Protein 7AVK (pdb70)

Secondary structure (DSSP, 8-state):
--EEEEEEEEESSTT-PPPHHHHTTPPPPEEEE-TT-EE-PPPPS-SEEE-SS-EEEEEEES-S-EE-SSS-EEEEEEEEEE-/-EEEEEEEEESSTT-PPPHHHHTTPPPPEEEEPTTPEE-PPPPS-SEEE-SSEEEEEEEES-S-EE--SS-EEEEEEEEEEE-

Nearest PDB structures (foldseek):
  7avk-assembly2_B  TM=1.005E+00  e=3.256E-14  Streptococcus gordonii str. Challis substr. CH1
  7avh-assembly1_A  TM=9.925E-01  e=3.644E-13  Streptococcus gordonii str. Challis substr. CH1
  7avj-assembly1_A  TM=9.708E-01  e=9.194E-08  Streptococcus gordonii str. Challis substr. CH1
  7avk-assembly2_B  TM=1.012E+00  e=2.449E-16  Streptococcus gordonii str. Challis substr. CH1
  7avh-assembly1_A  TM=9.954E-01  e=3.200E-14  Streptococcus gordonii str. Challis substr. CH1

Radius of gyration: 16.73 Å; Cα contacts (8 Å, |Δi|>4): 408; chains: 2; bounding box: 33×32×46 Å

Foldseek 3Di:
DKAKEAEAEAEPEPPDGDDPVVVVQGDDIGTRDDQFAKDADDDRPDQWDADPVFIKGWDDWPDRMDGDDPHYYYIYTYIYTDD/DAKEAEAEAEPEPPDGDDPVVVVQGDDMGDDDDQFDKDADDDRPDQWDQDPFFIKGKDDWPDGIDGRHPYYHYIYTYIYTDGD

InterPro domains:
  IPR019931 LPXTG cell wall anchor motif [PF00746] (1604-1640)
  IPR019931 LPXTG cell wall anchor motif [PS50847] (1611-1643)
  IPR026466 Fimbrial isopeptide formation D2 domain [TIGR04226] (328-441)
  IPR041030 SHIRT domain [PF18655] (456-535)
  IPR041030 SHIRT domain [PF18655] (539-619)
  IPR041030 SHIRT domain [PF18655] (623-703)
  IPR041030 SHIRT domain [PF18655] (707-787)
  IPR041030 SHIRT domain [PF18655] (791-871)
  IPR041030 SHIRT domain [PF18655] (875-955)
  IPR041030 SHIRT domain [PF18655] (959-1039)
  IPR041030 SHIRT domain [PF18655] (1043-1123)
  IPR041030 SHIRT domain [PF18655] (1127-1207)
  IPR041030 SHIRT domain [PF18655] (1216-1295)
  IPR041030 SHIRT domain [PF18655] (1304-1383)
  IPR041030 SHIRT domain [PF18655] (1392-1471)
  IPR041030 SHIRT domain [PF18655] (1477-1557)
  IPR043630 Sgo0707, N-terminal domain [PF18873] (36-310)
  IPR046473 Sgo0707-like, N2 domain [PF20623] (315-452)

Organism: Streptococcus gordonii (strain Challis / ATCC 35105 / BCRC 15272 / CH1 / DL1 / V288) (NCBI:txid467705)

Sequence (166 aa):
VTHKAVHEEFVSGTPGKEELPQEVKALLPVDQQTTDDLLKKDDGGIIQQVVTPTQPPSQTEVKTSEGTWSFKKSYDDKKTSEETVNGSDVVKFVGTWEFTATHKAVHEEFVSGTPGKELPQEVKKALLPVDQTDLKDGIQVTPTQPPSSQTEVVKTSEGTWSFKKSYDKTSSETVNGSDVKFVGTTWEFTAS

B-factor: mean 19.82, std 11.81, range [1.5, 73.86]

Structure (mmCIF, N/CA/C/O backbone):
data_7AVK
#
_entry.id   7AVK
#
_cell.length_a   65.380
_cell.length_b   47.990
_cell.length_c   48.380
_cell.angle_alpha   90.00
_cell.angle_beta   90.00
_cell.angle_gamma   90.00
#
_symmetry.space_group_name_H-M   'P 21 21 2'
#
loop_
_entity.id
_entity.type
_entity.pdbx_description
1 polymer 'LPXTG cell wall surface protein'
2 non-polymer isothiocyanate
3 water water
#
loop_
_atom_site.group_PDB
_atom_site.id
_atom_site.type_symbol
_atom_site.label_atom_id
_atom_site.label_alt_id
_atom_site.label_comp_id
_atom_site.label_asym_id
_atom_site.label_entity_id
_atom_site.label_seq_id
_atom_site.pdbx_PDB_ins_code
_atom_site.Cartn_x
_atom_site.Cartn_y
_atom_site.Cartn_z
_atom_site.occupancy
_atom_site.B_iso_or_equiv
_atom_site.auth_seq_id
_atom_site.auth_comp_id
_atom_site.auth_asym_id
_atom_site.auth_atom_id
_atom_site.pdbx_PDB_model_num
ATOM 1 N N . VAL A 1 1 ? 66.691 15.547 -20.574 1.00 42.91 1214 VAL A N 1
ATOM 2 C CA . VAL A 1 1 ? 66.215 14.535 -19.635 1.00 41.15 1214 VAL A CA 1
ATOM 3 C C . VAL A 1 1 ? 65.713 15.146 -18.323 1.00 40.57 1214 VAL A C 1
ATOM 4 O O . VAL A 1 1 ? 66.373 15.992 -17.715 1.00 39.76 1214 VAL A O 1
ATOM 9 N N . THR A 1 2 ? 64.438 14.829 -17.943 1.00 31.46 1215 THR A N 1
ATOM 10 C CA . THR A 1 2 ? 63.864 15.312 -16.695 1.00 27.78 1215 THR A CA 1
ATOM 11 C C . THR A 1 2 ? 64.380 14.467 -15.543 1.00 22.02 1215 THR A C 1
ATOM 12 O O . THR A 1 2 ? 64.572 13.256 -15.669 1.00 26.49 1215 THR A O 1
ATOM 23 N N . HIS A 1 3 ? 64.643 15.122 -14.416 1.00 19.94 1216 HIS A N 1
ATOM 24 C CA . HIS A 1 3 ? 65.079 14.432 -13.204 1.00 17.15 1216 HIS A CA 1
ATOM 25 C C . HIS A 1 3 ? 64.202 14.822 -12.024 1.00 15.44 1216 HIS A C 1
ATOM 26 O O . HIS A 1 3 ? 63.357 15.703 -12.112 1.00 18.07 1216 HIS A O 1
ATOM 40 N N . LYS A 1 4 ? 64.405 14.123 -10.908 1.00 13.56 1217 LYS A N 1
ATOM 41 C CA . LYS A 1 4 ? 63.682 14.370 -9.685 1.00 11.91 1217 LYS A CA 1
ATOM 42 C C . LYS A 1 4 ? 64.653 14.311 -8.514 1.00 10.52 1217 LYS A C 1
ATOM 43 O O . LYS A 1 4 ? 65.747 13.757 -8.624 1.00 11.27 1217 LYS A O 1
ATOM 62 N N . ALA A 1 5 ? 64.208 14.843 -7.388 1.00 10.12 1218 ALA A N 1
ATOM 63 C CA . ALA A 1 5 ? 64.913 14.710 -6.127 1.00 9.74 1218 ALA A CA 1
ATOM 64 C C . ALA A 1 5 ? 63.956 14.040 -5.148 1.00 9.32 1218 ALA A C 1
ATOM 65 O O . ALA A 1 5 ? 62.780 14.430 -5.018 1.00 11.37 1218 ALA A O 1
ATOM 72 N N . VAL A 1 6 ? 64.451 13.027 -4.478 1.00 9.12 1219 VAL A N 1
ATOM 73 C CA . VAL A 1 6 ? 63.705 12.277 -3.494 1.00 9.27 1219 VAL A CA 1
ATOM 74 C C . VAL A 1 6 ? 64.357 12.427 -2.129 1.00 8.75 1219 VAL A C 1
ATOM 75 O O . VAL A 1 6 ? 65.532 12.785 -2.012 1.00 9.66 1219 VAL A O 1
ATOM 88 N N . HIS A 1 7 ? 63.577 12.093 -1.093 1.00 8.90 1220 HIS A N 1
ATOM 89 C CA . HIS A 1 7 ? 63.991 12.176 0.287 1.00 8.95 1220 HIS A CA 1
ATOM 90 C C . HIS A 1 7 ? 63.933 10.796 0.911 1.00 8.90 1220 HIS A C 1
ATOM 91 O O . HIS A 1 7 ? 63.025 10.012 0.617 1.00 9.57 1220 HIS A O 1
ATOM 105 N N . GLU A 1 8 ? 64.852 10.517 1.831 1.00 8.69 1221 GLU A N 1
ATOM 106 C CA A GLU A 1 8 ? 64.844 9.322 2.647 0.73 8.95 1221 GLU A CA 1
ATOM 107 C CA B GLU A 1 8 ? 64.823 9.319 2.655 0.27 8.60 1221 GLU A CA 1
ATOM 108 C C . GLU A 1 8 ? 65.186 9.735 4.062 1.00 8.67 1221 GLU A C 1
ATOM 109 O O . GLU A 1 8 ? 66.059 10.585 4.253 1.00 10.10 1221 GLU A O 1
ATOM 132 N N . PHE A 1 9 ? 64.530 9.109 5.060 1.00 8.82 1222 PHE A N 1
ATOM 133 C CA . PHE A 1 9 ? 64.896 9.295 6.448 1.00 8.80 1222 PHE A CA 1
ATOM 134 C C . PHE A 1 9 ? 65.599 8.057 6.993 1.00 8.99 1222 PHE A C 1
ATOM 135 O O . PHE A 1 9 ? 65.227 6.942 6.654 1.00 10.24 1222 PHE A O 1
ATOM 152 N N . VAL A 1 10 ? 66.561 8.297 7.874 1.00 9.09 1223 VAL A N 1
ATOM 153 C CA . VAL A 1 10 ? 67.232 7.264 8.655 1.00 9.65 1223 VAL A CA 1
ATOM 154 C C . VAL A 1 10 ? 67.232 7.674 10.115 1.00 9.27 1223 VAL A C 1
ATOM 155 O O . VAL A 1 10 ? 67.151 8.856 10.465 1.00 9.83 1223 VAL A O 1
ATOM 168 N N . SER A 1 11 ? 67.342 6.663 10.970 1.00 9.99 1224 SER A N 1
ATOM 169 C CA . SER A 1 11 ? 67.616 6.882 12.381 1.00 10.11 1224 SER A CA 1
ATOM 170 C C . SER A 1 11 ? 69.123 7.056 12.604 1.00 10.35 1224 SER A C 1
ATOM 171 O O . SER A 1 11 ? 69.931 6.225 12.174 1.00 11.10 1224 SER A O 1
ATOM 179 N N . GLY A 1 12 ? 69.489 8.122 13.294 1.00 10.59 1225 GLY A N 1
ATOM 180 C CA . GLY A 1 12 ? 70.852 8.335 13.736 1.00 11.05 1225 GLY A CA 1
ATOM 181 C C . GLY A 1 12 ? 71.184 7.668 15.045 1.00 11.56 1225 GLY A C 1
ATOM 182 O O . GLY A 1 12 ? 72.306 7.833 15.532 1.00 13.71 1225 GLY A O 1
ATOM 186 N N . THR A 1 13 ? 70.241 6.934 15.630 1.00 11.69 1226 THR A N 1
ATOM 187 C CA . THR A 1 13 ? 70.391 6.332 16.951 1.00 11.50 1226 THR A CA 1
ATOM 188 C C . THR A 1 13 ? 70.515 4.832 16.747 1.00 11.48 1226 THR A C 1
ATOM 189 O O . THR A 1 13 ? 69.514 4.158 16.423 1.00 12.25 1226 THR A O 1
ATOM 200 N N . PRO A 1 14 ? 71.733 4.285 16.903 1.00 11.13 1227 PRO A N 1
ATOM 201 C CA . PRO A 1 14 ? 71.930 2.842 16.688 1.00 11.71 1227 PRO A CA 1
ATOM 202 C C . PRO A 1 14 ? 70.910 2.019 17.458 1.00 11.73 1227 PRO A C 1
ATOM 203 O O . PRO A 1 14 ? 70.654 2.257 18.633 1.00 12.92 1227 PRO A O 1
ATOM 214 N N . GLY A 1 15 ? 70.366 1.044 16.778 1.00 12.34 1228 GLY A N 1
ATOM 215 C CA . GLY A 1 15 ? 69.446 0.094 17.380 1.00 13.01 1228 GLY A CA 1
ATOM 216 C C . GLY A 1 15 ? 67.986 0.508 17.354 1.00 12.11 1228 GLY A C 1
ATOM 217 O O . GLY A 1 15 ? 67.127 -0.345 17.627 1.00 12.94 1228 GLY A O 1
ATOM 221 N N . LYS A 1 16 ? 67.689 1.758 17.046 1.00 11.49 1229 LYS A N 1
ATOM 222 C CA . LYS A 1 16 ? 66.323 2.279 17.148 1.00 12.22 1229 LYS A CA 1
ATOM 223 C C . LYS A 1 16 ? 65.791 2.605 15.766 1.00 12.33 1229 LYS A C 1
ATOM 224 O O . LYS A 1 16 ? 66.356 3.418 15.052 1.00 14.46 1229 LYS A O 1
ATOM 243 N N . GLU A 1 17 ? 64.722 1.887 15.404 1.00 11.46 1230 GLU A N 1
ATOM 244 C CA A GLU A 1 17 ? 63.992 2.126 14.136 0.20 10.92 1230 GLU A CA 1
ATOM 245 C CA B GLU A 1 17 ? 64.049 2.138 14.105 0.80 12.71 1230 GLU A CA 1
ATOM 246 C C . GLU A 1 17 ? 63.061 3.346 14.173 1.00 10.85 1230 GLU A C 1
ATOM 247 O O . GLU A 1 17 ? 62.447 3.719 15.240 1.00 12.74 1230 GLU A O 1
ATOM 270 N N . LEU A 1 18 ? 62.945 4.028 13.055 1.00 10.99 1231 LEU A N 1
ATOM 271 C CA . LEU A 1 18 ? 61.999 5.143 12.976 1.00 10.61 1231 LEU A CA 1
ATOM 272 C C . LEU A 1 18 ? 60.547 4.654 13.083 1.00 10.68 1231 LEU A C 1
ATOM 273 O O . LEU A 1 18 ? 60.185 3.678 12.420 1.00 11.98 1231 LEU A O 1
ATOM 289 N N . PRO A 1 19 ? 59.709 5.365 13.824 1.00 11.22 1232 PRO A N 1
ATOM 290 C CA . PRO A 1 19 ? 58.287 5.006 13.892 1.00 11.87 1232 PRO A CA 1
ATOM 291 C C . PRO A 1 19 ? 57.527 5.667 12.752 1.00 10.51 1232 PRO A C 1
ATOM 292 O O . PRO A 1 19 ? 57.976 6.624 12.110 1.00 10.59 1232 PRO A O 1
ATOM 303 N N . GLN A 1 20 ? 56.290 5.172 12.537 1.00 10.54 1233 GLN A N 1
ATOM 304 C CA . GLN A 1 20 ? 55.431 5.727 11.503 1.00 10.44 1233 GLN A CA 1
ATOM 305 C C . GLN A 1 20 ? 55.228 7.226 11.660 1.00 10.47 1233 GLN A C 1
ATOM 306 O O . GLN A 1 20 ? 55.137 7.921 10.661 1.00 10.54 1233 GLN A O 1
ATOM 320 N N . GLU A 1 21 ? 55.147 7.749 12.882 1.00 11.06 1234 GLU A N 1
ATOM 321 C CA . GLU A 1 21 ? 54.877 9.172 13.030 1.00 11.90 1234 GLU A CA 1
ATOM 322 C C . GLU A 1 21 ? 55.992 10.023 12.431 1.00 11.67 1234 GLU A C 1
ATOM 323 O O . GLU A 1 21 ? 55.743 11.124 11.934 1.00 13.58 1234 GLU A O 1
ATOM 335 N N . VAL A 1 22 ? 57.229 9.519 12.475 1.00 10.82 1235 VAL A N 1
ATOM 336 C CA . VAL A 1 22 ? 58.347 10.204 11.829 1.00 11.04 1235 VAL A CA 1
ATOM 337 C C . VAL A 1 22 ? 58.351 9.940 10.328 1.00 10.01 1235 VAL A C 1
ATOM 338 O O . VAL A 1 22 ? 58.532 10.873 9.520 1.00 10.35 1235 VAL A O 1
ATOM 351 N N . LYS A 1 23 ? 58.156 8.675 9.931 1.00 9.82 1236 LYS A N 1
ATOM 352 C CA . LYS A 1 23 ? 58.140 8.349 8.510 1.00 9.48 1236 LYS A CA 1
ATOM 353 C C . LYS A 1 23 ? 57.114 9.195 7.752 1.00 9.43 1236 LYS A C 1
ATOM 354 O O . LYS A 1 23 ? 57.351 9.583 6.604 1.00 10.03 1236 LYS A O 1
ATOM 373 N N . ALA A 1 24 ? 55.966 9.476 8.384 1.00 9.76 1237 ALA A N 1
ATOM 374 C CA . ALA A 1 24 ? 54.908 10.222 7.734 1.00 10.19 1237 ALA A CA 1
ATOM 375 C C . ALA A 1 24 ? 55.298 11.668 7.412 1.00 10.15 1237 ALA A C 1
ATOM 376 O O . ALA A 1 24 ? 54.581 12.336 6.650 1.00 11.26 1237 ALA A O 1
ATOM 383 N N . LEU A 1 25 ? 56.391 12.160 7.989 1.00 9.70 1238 LEU A N 1
ATOM 384 C CA . LEU A 1 25 ? 56.889 13.489 7.692 1.00 10.24 1238 LEU A CA 1
ATOM 385 C C . LEU A 1 25 ? 57.799 13.530 6.466 1.00 10.11 1238 LEU A C 1
ATOM 386 O O . LEU A 1 25 ? 58.316 14.588 6.110 1.00 10.87 1238 LEU A O 1
ATOM 402 N N . LEU A 1 26 ? 58.011 12.387 5.808 1.00 9.26 1239 LEU A N 1
ATOM 403 C CA . LEU A 1 26 ? 58.887 12.362 4.636 1.00 8.92 1239 LEU A CA 1
ATOM 404 C C . LEU A 1 26 ? 58.312 13.254 3.540 1.00 9.32 1239 LEU A C 1
ATOM 405 O O . LEU A 1 26 ? 57.148 13.032 3.128 1.00 9.64 1239 LEU A O 1
ATOM 421 N N . PRO A 1 27 ? 59.054 14.215 3.024 1.00 9.17 1240 PRO A N 1
ATOM 422 C CA . PRO A 1 27 ? 58.497 15.087 1.974 1.00 9.47 1240 PRO A CA 1
ATOM 423 C C . PRO A 1 27 ? 58.298 14.339 0.657 1.00 9.17 1240 PRO A C 1
ATOM 424 O O . PRO A 1 27 ? 58.988 13.357 0.350 1.00 9.12 1240 PRO A O 1
ATOM 435 N N . VAL A 1 28 ? 57.403 14.890 -0.161 1.00 10.12 1241 VAL A N 1
ATOM 436 C CA . VAL A 1 28 ? 57.201 14.408 -1.509 1.00 9.71 1241 VAL A CA 1
ATOM 437 C C . VAL A 1 28 ? 58.430 14.696 -2.374 1.00 9.76 1241 VAL A C 1
ATOM 438 O O . VAL A 1 28 ? 59.248 15.566 -2.083 1.00 10.39 1241 VAL A O 1
ATOM 451 N N . ASP A 1 29 ? 58.521 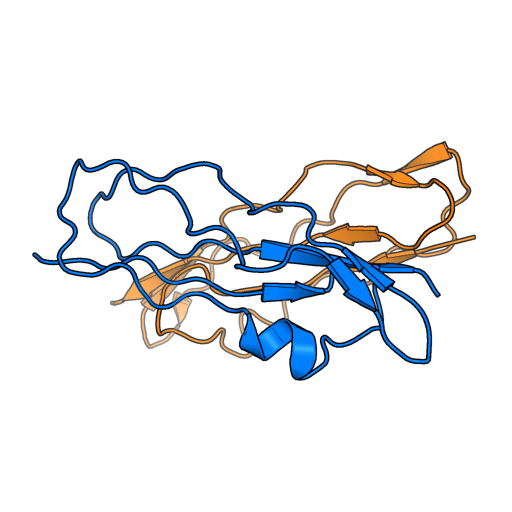13.964 -3.488 1.00 9.76 1242 ASP A N 1
ATOM 452 C CA . ASP A 1 29 ? 59.572 14.197 -4.449 1.00 9.77 1242 ASP A CA 1
ATOM 453 C C . ASP A 1 29 ? 59.422 15.579 -5.063 1.00 10.39 1242 ASP A C 1
ATOM 454 O O . ASP A 1 29 ? 58.316 16.072 -5.289 1.00 12.72 1242 ASP A O 1
ATOM 463 N N . GLN A 1 30 ? 60.555 16.174 -5.391 1.00 9.84 1243 GLN A N 1
ATOM 464 C CA A GLN A 1 30 ? 60.620 17.383 -6.203 0.92 10.75 1243 GLN A CA 1
ATOM 465 C CA B GLN A 1 30 ? 60.587 17.378 -6.205 0.08 7.98 1243 GLN A CA 1
ATOM 466 C C . GLN A 1 30 ? 60.820 16.959 -7.649 1.00 11.00 1243 GLN A C 1
ATOM 467 O O . GLN A 1 30 ? 61.763 16.277 -7.955 1.00 13.39 1243 GLN A O 1
ATOM 494 N N A THR A 1 31 ? 59.905 17.332 -8.480 0.49 12.28 1244 THR A N 1
ATOM 495 N N B THR A 1 31 ? 59.980 17.444 -8.594 0.51 14.52 1244 THR A N 1
ATOM 496 C CA A THR A 1 31 ? 59.842 16.784 -9.814 0.49 13.61 1244 THR A CA 1
ATOM 497 C CA B THR A 1 31 ? 59.906 16.909 -9.967 0.51 13.24 1244 THR A CA 1
ATOM 498 C C A THR A 1 31 ? 60.031 17.907 -10.827 0.49 14.42 1244 THR A C 1
ATOM 499 C C B THR A 1 31 ? 60.330 17.946 -11.026 0.51 14.29 1244 THR A C 1
ATOM 500 O O A THR A 1 31 ? 59.972 19.093 -10.501 0.49 16.14 1244 THR A O 1
ATOM 501 O O B THR A 1 31 ? 60.548 19.139 -10.767 0.51 14.37 1244 THR A O 1
ATOM 522 N N A ASP A 1 32 ? 60.158 17.494 -12.091 0.49 14.21 1245 ASP A N 1
ATOM 523 N N B ASP A 1 32 ? 60.492 17.453 -12.251 0.51 15.39 1245 ASP A N 1
ATOM 524 C CA A ASP A 1 32 ? 60.414 18.446 -13.181 0.49 18.92 1245 ASP A CA 1
ATOM 525 C CA B ASP A 1 32 ? 60.629 18.273 -13.473 0.51 16.52 1245 ASP A CA 1
ATOM 526 C C A ASP A 1 32 ? 61.639 19.309 -12.917 0.49 18.13 1245 ASP A C 1
ATOM 527 C C B ASP A 1 32 ? 62.029 18.886 -13.623 0.51 13.47 1245 ASP A C 1
ATOM 528 O O A ASP A 1 32 ? 61.647 20.508 -13.224 0.49 19.96 1245 ASP A O 1
ATOM 529 O O B ASP A 1 32 ? 62.188 19.944 -14.247 0.51 13.19 1245 ASP A O 1
ATOM 546 N N A LEU A 1 33 ? 62.654 18.739 -12.288 0.49 20.17 1246 LEU A N 1
ATOM 547 N N B LEU A 1 33 ? 63.041 18.313 -12.989 0.51 14.35 1246 LEU A N 1
ATOM 548 C CA A LEU A 1 33 ? 63.912 19.454 -12.219 0.49 17.37 1246 LEU A CA 1
ATOM 549 C CA B LEU A 1 33 ? 64.377 18.884 -12.971 0.51 12.84 1246 LEU A CA 1
ATOM 550 C C A LEU A 1 33 ? 64.684 19.201 -13.495 0.49 19.33 1246 LEU A C 1
ATOM 551 C C B LEU A 1 33 ? 65.095 18.597 -14.286 0.51 13.52 1246 LEU A C 1
ATOM 552 O O A LEU A 1 33 ? 64.325 18.341 -14.315 0.49 21.78 1246 LEU A O 1
ATOM 553 O O B LEU A 1 33 ? 64.828 17.606 -14.981 0.51 17.87 1246 LEU A O 1
ATOM 584 N N A LYS A 1 34 ? 65.739 19.990 -13.667 0.49 15.69 1247 LYS A N 1
ATOM 585 N N B LYS A 1 34 ? 65.942 19.397 -14.596 0.51 19.40 1247 LYS A N 1
ATOM 586 C CA A LYS A 1 34 ? 66.569 19.908 -14.850 0.49 17.78 1247 LYS A CA 1
ATOM 587 C CA B LYS A 1 34 ? 66.879 19.326 -15.707 0.51 18.41 1247 LYS A CA 1
ATOM 588 C C A LYS A 1 34 ? 68.031 20.033 -14.457 0.49 15.49 1247 LYS A C 1
ATOM 589 C C B LYS A 1 34 ? 68.295 19.564 -15.186 0.51 18.99 1247 LYS A C 1
ATOM 590 O O A LYS A 1 34 ? 68.368 20.510 -13.368 0.49 16.28 1247 LYS A O 1
ATOM 591 O O B LYS A 1 34 ? 68.518 20.175 -14.126 0.51 19.50 1247 LYS A O 1
ATOM 628 N N A ASP A 1 35 ? 68.886 19.607 -15.380 0.49 21.75 1248 ASP A N 1
ATOM 629 N N B ASP A 1 35 ? 69.326 18.950 -16.003 0.51 18.20 1248 ASP A N 1
ATOM 630 C CA A ASP A 1 35 ? 70.321 19.726 -15.182 0.49 23.19 1248 ASP A CA 1
ATOM 631 C CA B ASP A 1 35 ? 70.735 19.208 -15.751 0.51 18.60 1248 ASP A CA 1
ATOM 632 C C A ASP A 1 35 ? 70.685 21.179 -14.927 0.49 16.79 1248 ASP A C 1
ATOM 633 C C B ASP A 1 35 ? 70.976 20.702 -15.670 0.51 15.74 1248 ASP A C 1
ATOM 634 O O A ASP A 1 35 ? 70.136 22.088 -15.547 0.49 19.08 1248 ASP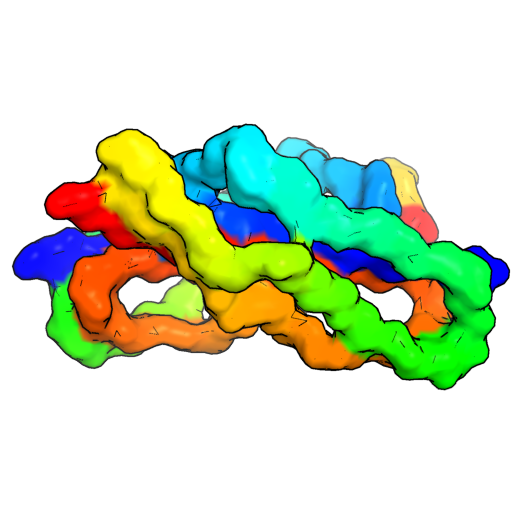 A O 1
ATOM 635 O O B ASP A 1 35 ? 70.496 21.474 -16.502 0.51 14.93 1248 ASP A O 1
ATOM 652 N N A GLY A 1 36 ? 71.587 21.391 -13.974 0.49 17.00 1249 GLY A N 1
ATOM 653 N N B GLY A 1 36 ? 71.727 21.107 -14.654 0.51 17.04 1249 GLY A N 1
ATOM 654 C CA A GLY A 1 36 ? 72.086 22.709 -13.636 0.49 17.62 1249 GLY A CA 1
ATOM 655 C CA B GLY A 1 36 ? 72.067 22.488 -14.405 0.51 18.15 1249 GLY A CA 1
ATOM 656 C C A GLY A 1 36 ? 71.328 23.443 -12.547 0.49 15.42 1249 GLY A C 1
ATOM 657 C C B GLY A 1 36 ? 71.252 23.147 -13.314 0.51 13.80 1249 GLY A C 1
ATOM 658 O O A GLY A 1 36 ? 71.739 24.564 -12.161 0.49 14.71 1249 GLY A O 1
ATOM 659 O O B GLY A 1 36 ? 71.576 24.266 -12.916 0.51 13.93 1249 GLY A O 1
ATOM 666 N N A ILE A 1 37 ? 70.268 22.882 -12.057 0.49 11.47 1250 ILE A N 1
ATOM 667 N N B ILE A 1 37 ? 70.180 22.506 -12.854 0.51 11.68 1250 ILE A N 1
ATOM 668 C CA A ILE A 1 37 ? 69.477 23.507 -11.017 0.49 13.02 1250 ILE A CA 1
ATOM 669 C CA B ILE A 1 37 ? 69.301 23.081 -11.836 0.51 12.29 1250 ILE A CA 1
ATOM 670 C C A ILE A 1 37 ? 69.990 23.057 -9.672 0.49 11.74 1250 ILE A C 1
ATOM 671 C C B ILE A 1 37 ? 69.808 22.672 -10.451 0.51 10.66 1250 ILE A C 1
ATOM 672 O O A ILE A 1 37 ? 70.140 21.851 -9.432 0.49 11.15 1250 ILE A O 1
ATOM 673 O O B ILE A 1 37 ? 70.029 21.480 -10.192 0.51 11.82 1250 ILE A O 1
ATOM 704 N N A GLN A 1 38 ? 70.129 24.000 -8.778 0.49 13.65 1251 GLN A N 1
ATOM 705 N N B GLN A 1 38 ? 69.958 23.669 -9.559 0.51 13.22 1251 GLN A N 1
ATOM 706 C CA A GLN A 1 38 ? 70.384 23.677 -7.408 0.49 12.85 1251 GLN A CA 1
ATOM 707 C CA B GLN A 1 38 ? 70.243 23.423 -8.141 0.51 15.62 1251 GLN A CA 1
ATOM 708 C C A GLN A 1 38 ? 69.079 23.266 -6.777 0.49 12.51 1251 GLN A C 1
ATOM 709 C C B GLN A 1 38 ? 68.945 23.136 -7.349 0.51 13.80 1251 GLN A C 1
ATOM 710 O O A GLN A 1 38 ? 68.101 24.000 -6.829 0.49 12.96 1251 GLN A O 1
ATOM 711 O O B GLN A 1 38 ? 67.942 23.848 -7.564 0.51 14.66 1251 GLN A O 1
ATOM 738 N N . VAL A 1 39 ? 69.005 22.114 -6.394 1.00 11.67 1252 VAL A N 1
ATOM 739 C CA A VAL A 1 39 ? 67.897 21.668 -5.542 0.74 11.97 1252 VAL A CA 1
ATOM 740 C CA B VAL A 1 39 ? 67.910 21.637 -5.554 0.26 11.25 1252 VAL A CA 1
ATOM 741 C C . VAL A 1 39 ? 68.309 21.671 -4.081 1.00 10.63 1252 VAL A C 1
ATOM 742 O O . VAL A 1 39 ? 69.426 21.339 -3.728 1.00 12.60 1252 VAL A O 1
ATOM 767 N N . THR A 1 40 ? 67.330 22.002 -3.221 1.00 10.08 1253 THR A N 1
ATOM 768 C CA . THR A 1 40 ? 67.482 22.081 -1.804 1.00 10.22 1253 THR A CA 1
ATOM 769 C C . THR A 1 40 ? 66.459 21.151 -1.200 1.00 9.82 1253 THR A C 1
ATOM 770 O O . THR A 1 40 ? 65.296 21.168 -1.649 1.00 10.54 1253 THR A O 1
ATOM 781 N N . PRO A 1 41 ? 66.813 20.333 -0.210 1.00 9.93 1254 PRO A N 1
ATOM 782 C CA . PRO A 1 41 ? 65.840 19.384 0.329 1.00 9.26 1254 PRO A CA 1
ATOM 783 C C . PRO A 1 41 ? 64.679 20.110 1.007 1.00 9.37 1254 PRO A C 1
ATOM 784 O O . PRO A 1 41 ? 64.825 21.162 1.608 1.00 10.01 1254 PRO A O 1
ATOM 795 N N . THR A 1 42 ? 63.496 19.483 0.933 1.00 9.35 1255 THR A N 1
ATOM 796 C CA . THR A 1 42 ? 62.335 19.999 1.624 1.00 9.37 1255 THR A CA 1
ATOM 797 C C . THR A 1 42 ? 62.462 19.743 3.117 1.00 9.63 1255 THR A C 1
ATOM 798 O O . THR A 1 42 ? 62.759 18.630 3.537 1.00 10.77 1255 THR A O 1
ATOM 809 N N . GLN A 1 43 ? 62.198 20.766 3.929 1.00 10.47 1256 GLN A N 1
ATOM 810 C CA . GLN A 1 43 ? 62.196 20.582 5.363 1.00 11.08 1256 GLN A CA 1
ATOM 811 C C . GLN A 1 43 ? 61.042 19.683 5.778 1.00 11.10 1256 GLN A C 1
ATOM 812 O O . GLN A 1 43 ? 59.906 19.872 5.298 1.00 11.44 1256 GLN A O 1
ATOM 826 N N . PRO A 1 44 ? 61.236 18.759 6.712 1.00 11.05 1257 PRO A N 1
ATOM 827 C CA A PRO A 1 44 ? 60.075 18.092 7.334 0.59 10.40 1257 PRO A CA 1
ATOM 828 C CA B PRO A 1 44 ? 60.052 18.104 7.284 0.41 12.36 1257 PRO A CA 1
ATOM 829 C C . PRO A 1 44 ? 59.176 19.156 7.952 1.00 11.91 1257 PRO A C 1
ATOM 830 O O . PRO A 1 44 ? 59.672 20.114 8.545 1.00 12.86 1257 PRO A O 1
ATOM 851 N N . SER A 1 45 ? 57.859 18.961 7.886 1.00 13.06 1258 SER A N 1
ATOM 852 C CA . SER A 1 45 ? 56.883 19.986 8.334 1.00 15.16 1258 SER A CA 1
ATOM 853 C C . SER A 1 45 ? 56.971 20.159 9.848 1.00 14.20 1258 SER A C 1
ATOM 854 O O . SER A 1 45 ? 56.603 21.215 10.346 1.00 17.08 1258 SER A O 1
ATOM 862 N N . GLN A 1 46 ? 57.372 19.112 10.554 1.00 14.55 1259 GLN A N 1
ATOM 863 C CA . GLN A 1 46 ? 57.680 19.145 11.992 1.00 16.16 1259 GLN A CA 1
ATOM 864 C C . GLN A 1 46 ? 59.110 18.621 12.144 1.00 14.98 1259 GLN A C 1
ATOM 865 O O . GLN A 1 46 ? 59.477 17.691 11.428 1.00 14.76 1259 GLN A O 1
ATOM 879 N N . THR A 1 47 ? 59.899 19.183 13.039 1.00 16.35 1260 THR A N 1
ATOM 880 C CA . THR A 1 47 ? 61.289 18.729 13.251 1.00 16.57 1260 THR A CA 1
ATOM 881 C C . THR A 1 47 ? 61.454 18.082 14.616 1.00 16.08 1260 THR A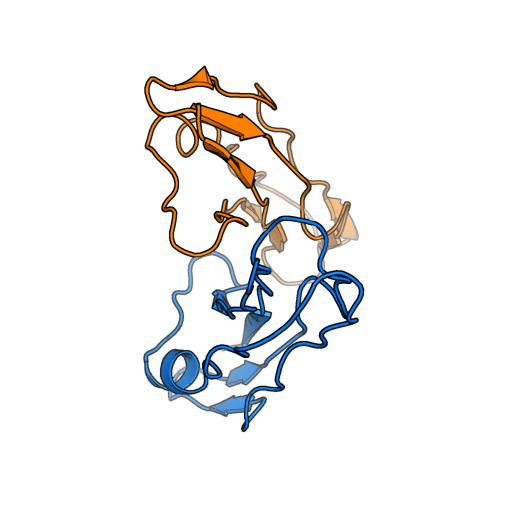 C 1
ATOM 882 O O . THR A 1 47 ? 62.574 17.735 14.954 1.00 16.69 1260 THR A O 1
ATOM 893 N N . GLU A 1 48 ? 60.373 17.885 15.362 1.00 17.25 1261 GLU A N 1
ATOM 894 C CA . GLU A 1 48 ? 60.412 17.214 16.670 1.00 20.91 1261 GLU A CA 1
ATOM 895 C C . GLU A 1 48 ? 59.151 16.355 16.767 1.00 20.35 1261 GLU A C 1
ATOM 896 O O . GLU A 1 48 ? 58.072 16.890 16.450 1.00 24.70 1261 GLU A O 1
ATOM 908 N N . VAL A 1 49 ? 59.282 15.085 17.132 1.00 18.39 1262 VAL A N 1
ATOM 909 C CA . VAL A 1 49 ? 58.132 14.170 17.296 1.00 19.02 1262 VAL A CA 1
ATOM 910 C C . VAL A 1 49 ? 58.261 13.575 18.689 1.00 19.19 1262 VAL A C 1
ATOM 911 O O . VAL A 1 49 ? 59.249 12.885 18.954 1.00 18.44 1262 VAL A O 1
ATOM 924 N N . LYS A 1 50 ? 57.293 13.835 19.557 1.00 21.37 1263 LYS A N 1
ATOM 925 C CA . LYS A 1 50 ? 57.299 13.300 20.923 1.00 22.90 1263 LYS A CA 1
ATOM 926 C C . LYS A 1 50 ? 56.598 11.949 20.909 1.00 23.08 1263 LYS A C 1
ATOM 927 O O . LYS A 1 50 ? 55.540 11.871 20.278 1.00 26.38 1263 LYS A O 1
ATOM 946 N N . THR A 1 51 ? 57.148 10.951 21.588 1.00 23.96 1264 THR A N 1
ATOM 947 C CA . THR A 1 51 ? 56.576 9.587 21.688 1.00 29.25 1264 THR A CA 1
ATOM 948 C C . THR A 1 51 ? 56.456 9.266 23.173 1.00 33.58 1264 THR A C 1
ATOM 949 O O . THR A 1 51 ? 56.939 10.068 23.977 1.00 31.85 1264 THR A O 1
ATOM 960 N N . SER A 1 52 ? 55.841 8.128 23.490 1.00 39.27 1265 SER A N 1
ATOM 961 C CA . SER A 1 52 ? 55.748 7.710 24.887 1.00 38.02 1265 SER A CA 1
ATOM 962 C C . SER A 1 52 ? 57.129 7.451 25.486 1.00 40.66 1265 SER A C 1
ATOM 963 O O . SER A 1 52 ? 57.324 7.615 26.696 1.00 48.13 1265 SER A O 1
ATOM 972 N N . GLU A 1 53 ? 58.103 7.074 24.655 1.00 42.18 1266 GLU A N 1
ATOM 973 C CA . GLU A 1 53 ? 59.437 6.720 25.125 1.00 39.19 1266 GLU A CA 1
ATOM 974 C C . GLU A 1 53 ? 60.427 7.872 25.069 1.00 41.07 1266 GLU A C 1
ATOM 975 O O . GLU A 1 53 ? 61.458 7.815 25.753 1.00 53.91 1266 GLU A O 1
ATOM 987 N N . GLY A 1 54 ? 60.131 8.977 24.384 1.00 38.63 1267 GLY A N 1
ATOM 988 C CA . GLY A 1 54 ? 61.077 10.100 24.341 1.00 37.90 1267 GLY A CA 1
ATOM 989 C C . GLY A 1 54 ? 60.826 11.033 23.176 1.00 28.74 1267 GLY A C 1
ATOM 990 O O . GLY A 1 54 ? 59.666 11.249 22.843 1.00 29.17 1267 GLY A O 1
ATOM 994 N N . THR A 1 55 ? 61.881 11.583 22.586 1.00 24.37 1268 THR A N 1
ATOM 995 C CA . THR A 1 55 ? 61.722 12.549 21.499 1.00 22.66 1268 THR A CA 1
ATOM 996 C C . THR A 1 55 ? 62.581 12.167 20.294 1.00 18.96 1268 THR A C 1
ATOM 997 O O . THR A 1 55 ? 63.727 11.763 20.497 1.00 21.36 1268 THR A O 1
ATOM 1008 N N . TRP A 1 56 ? 62.023 12.255 19.101 1.00 15.63 1269 TRP A N 1
ATOM 1009 C CA . TRP A 1 56 ? 62.783 12.179 17.848 1.00 14.23 1269 TRP A CA 1
ATOM 1010 C C . TRP A 1 56 ? 63.016 13.618 17.399 1.00 14.04 1269 TRP A C 1
ATOM 1011 O O . TRP A 1 56 ? 62.043 14.388 17.311 1.00 16.18 1269 TRP A O 1
ATOM 1032 N N . SER A 1 57 ? 64.261 13.968 17.104 1.00 14.05 1270 SER A N 1
ATOM 1033 C CA . SER A 1 57 ? 64.618 15.327 16.675 1.00 14.58 1270 SER A CA 1
ATOM 1034 C C . SER A 1 57 ? 65.253 15.232 15.297 1.00 13.29 1270 SER A C 1
ATOM 1035 O O . SER A 1 57 ? 66.149 14.412 15.105 1.00 13.70 1270 SER A O 1
ATOM 1043 N N . PHE A 1 58 ? 64.838 16.080 14.382 1.00 12.66 1271 PHE A N 1
ATOM 1044 C CA . PHE A 1 58 ? 65.417 16.084 13.040 1.00 12.55 1271 PHE A CA 1
ATOM 1045 C C . PHE A 1 58 ? 66.755 16.786 13.144 1.00 13.03 1271 PHE A C 1
ATOM 1046 O O . PHE A 1 58 ? 66.829 17.963 13.563 1.00 16.18 1271 PHE A O 1
ATOM 1063 N N . LYS A 1 59 ? 67.831 16.097 12.781 1.00 12.73 1272 LYS A N 1
ATOM 1064 C CA A LYS A 1 59 ? 69.154 16.792 12.769 0.45 13.52 1272 LYS A CA 1
ATOM 1065 C CA B LYS A 1 59 ? 69.190 16.728 12.796 0.55 13.47 1272 LYS A CA 1
ATOM 1066 C C . LYS A 1 59 ? 69.470 17.643 11.513 1.00 13.69 1272 LYS A C 1
ATOM 1067 O O . LYS A 1 59 ? 69.501 18.943 11.500 1.00 17.89 1272 LYS A O 1
ATOM 1104 N N . SER A 1 60 ? 69.505 16.972 10.376 1.00 13.05 1273 SER A N 1
ATOM 1105 C CA . SER A 1 60 ? 69.809 17.624 9.090 1.00 12.28 1273 SER A CA 1
ATOM 1106 C C . SER A 1 60 ? 69.723 16.597 7.984 1.00 11.80 1273 SER A C 1
ATOM 1107 O O . SER A 1 60 ? 69.679 15.398 8.239 1.00 11.36 1273 SER A O 1
ATOM 1115 N N . TYR A 1 61 ? 69.710 17.107 6.780 1.00 11.76 1274 TYR A N 1
ATOM 1116 C CA . TYR A 1 61 ? 70.035 16.314 5.631 1.00 10.47 1274 TYR A CA 1
ATOM 1117 C C . TYR A 1 61 ? 71.556 16.239 5.444 1.00 11.56 1274 TYR A C 1
ATOM 1118 O O . TYR A 1 61 ? 72.324 17.094 5.931 1.00 14.35 1274 TYR A O 1
ATOM 1136 N N . ASP A 1 62 ? 71.979 15.221 4.677 1.00 12.00 1275 ASP A N 1
ATOM 1137 C CA A ASP A 1 62 ? 73.385 14.890 4.370 0.53 14.82 1275 ASP A CA 1
ATOM 1138 C CA B ASP A 1 62 ? 73.401 14.977 4.496 0.47 13.16 1275 ASP A CA 1
ATOM 1139 C C . ASP A 1 62 ? 74.063 15.972 3.553 1.00 13.64 1275 ASP A C 1
ATOM 1140 O O . ASP A 1 62 ? 75.264 16.128 3.591 1.00 17.77 1275 ASP A O 1
ATOM 1157 N N . LYS A 1 63 ? 73.281 16.640 2.727 1.00 12.78 1276 LYS A N 1
ATOM 1158 C CA A LYS A 1 63 ? 73.692 17.736 1.862 0.50 13.01 1276 LYS A CA 1
ATOM 1159 C CA B LYS A 1 63 ? 73.758 17.701 1.799 0.50 13.01 1276 LYS A CA 1
ATOM 1160 C C . LYS A 1 63 ? 72.721 18.849 2.047 1.00 13.01 1276 LYS A C 1
ATOM 1161 O O . LYS A 1 63 ? 71.542 18.636 2.283 1.00 15.08 1276 LYS A O 1
ATOM 1196 N N . THR A 1 64 ? 73.203 20.089 1.902 1.00 12.44 1277 THR A N 1
ATOM 1197 C CA . THR A 1 64 ? 72.329 21.246 1.849 1.00 13.20 1277 THR A CA 1
ATOM 1198 C C . THR A 1 64 ? 71.828 21.529 0.438 1.00 11.45 1277 THR A C 1
ATOM 1199 O O . THR A 1 64 ? 70.824 22.234 0.283 1.00 12.56 1277 THR A O 1
ATOM 1210 N N . SER A 1 65 ? 72.509 21.033 -0.596 1.00 11.16 1278 SER A N 1
ATOM 1211 C CA . SER A 1 65 ? 71.982 21.173 -1.937 1.00 11.66 1278 SER A CA 1
ATOM 1212 C C . SER A 1 65 ? 72.640 20.153 -2.831 1.00 11.01 1278 SER A C 1
ATOM 1213 O O . SER A 1 65 ? 73.634 19.537 -2.466 1.00 11.76 1278 SER A O 1
ATOM 1221 N N . GLU A 1 66 ? 72.072 20.006 -4.034 1.00 11.27 1279 GLU A N 1
ATOM 1222 C CA A GLU A 1 66 ? 72.767 19.320 -5.115 0.76 11.05 1279 GLU A CA 1
ATOM 1223 C CA B GLU A 1 66 ? 72.741 19.297 -5.114 0.24 10.86 1279 GLU A CA 1
ATOM 1224 C C . GLU A 1 66 ? 72.384 19.997 -6.420 1.00 11.44 1279 GLU A C 1
ATOM 1225 O O . GLU A 1 66 ? 71.231 20.383 -6.604 1.00 13.39 1279 GLU A O 1
ATOM 1248 N N . THR A 1 67 ? 73.325 20.072 -7.351 1.00 11.66 1280 THR A N 1
ATOM 1249 C CA . THR A 1 67 ? 73.075 20.635 -8.669 1.00 12.32 1280 THR A CA 1
ATOM 1250 C C . THR A 1 67 ? 72.983 19.465 -9.639 1.00 12.31 1280 THR A C 1
ATOM 1251 O O . THR A 1 67 ? 73.918 18.668 -9.798 1.00 13.52 1280 THR A O 1
ATOM 1262 N N . VAL A 1 68 ? 71.821 19.325 -10.239 1.00 12.54 1281 VAL A N 1
ATOM 1263 C CA . VAL A 1 68 ? 71.508 18.160 -11.065 1.00 12.84 1281 VAL A CA 1
ATOM 1264 C C . VAL A 1 68 ? 72.495 18.056 -12.217 1.00 14.40 1281 VAL A C 1
ATOM 1265 O O . VAL A 1 68 ? 72.778 19.042 -12.917 1.00 15.62 1281 VAL A O 1
ATOM 1278 N N . ASN A 1 69 ? 73.003 16.836 -12.433 1.00 15.27 1282 ASN A N 1
ATOM 1279 C CA . ASN A 1 69 ? 73.972 16.601 -13.483 1.00 18.39 1282 ASN A CA 1
ATOM 1280 C C . ASN A 1 69 ? 73.912 15.141 -13.911 1.00 17.59 1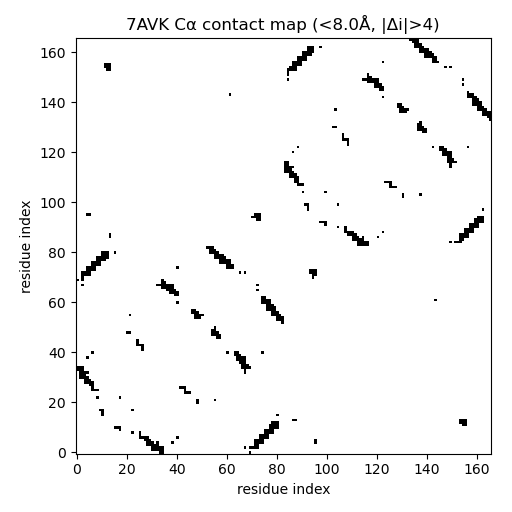282 ASN A C 1
ATOM 1281 O O . ASN A 1 69 ? 74.804 14.341 -13.604 1.00 20.24 1282 ASN A O 1
ATOM 1292 N N . GLY A 1 70 ? 72.841 14.770 -14.592 1.00 18.96 1283 GLY A N 1
ATOM 1293 C CA . GLY A 1 70 ? 72.754 13.474 -15.225 1.00 21.42 1283 GLY A CA 1
ATOM 1294 C C . GLY A 1 70 ? 72.063 12.393 -14.418 1.00 21.63 1283 GLY A C 1
ATOM 1295 O O . GLY A 1 70 ? 71.836 11.303 -14.952 1.00 24.58 1283 GLY A O 1
ATOM 1299 N N . SER A 1 71 ? 71.689 12.660 -13.164 1.00 17.42 1284 SER A N 1
ATOM 1300 C CA . SER A 1 71 ? 71.082 11.666 -12.293 1.00 16.68 1284 SER A CA 1
ATOM 1301 C C . SER A 1 71 ? 70.019 12.312 -11.412 1.00 13.66 1284 SER A C 1
ATOM 1302 O O . SER A 1 71 ? 70.066 13.491 -11.123 1.00 13.70 1284 SER A O 1
ATOM 1310 N N . ASP A 1 72 ? 69.072 11.488 -10.982 1.00 14.08 1285 ASP A N 1
ATOM 1311 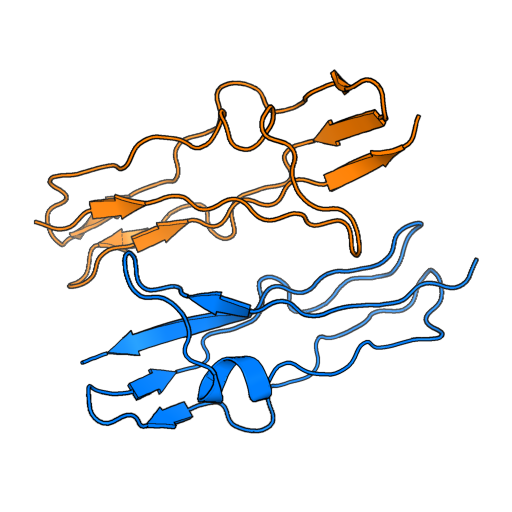C CA . ASP A 1 72 ? 68.152 11.905 -9.938 1.00 12.47 1285 ASP A CA 1
ATOM 1312 C C . ASP A 1 72 ? 68.935 12.023 -8.632 1.00 12.09 1285 ASP A C 1
ATOM 1313 O O . ASP A 1 72 ? 69.968 11.405 -8.461 1.00 15.40 1285 ASP A O 1
ATOM 1322 N N A VAL A 1 73 ? 68.414 12.839 -7.715 0.77 11.53 1286 VAL A N 1
ATOM 1323 N N B VAL A 1 73 ? 68.412 12.781 -7.702 0.23 9.07 1286 VAL A N 1
ATOM 1324 C CA A VAL A 1 73 ? 69.058 13.290 -6.477 0.77 11.88 1286 VAL A CA 1
ATOM 1325 C CA B VAL A 1 73 ? 69.163 12.972 -6.472 0.23 10.34 1286 VAL A CA 1
ATOM 1326 C C A VAL A 1 73 ? 68.343 12.556 -5.338 0.77 10.44 1286 VAL A C 1
ATOM 1327 C C B VAL A 1 73 ? 68.354 12.571 -5.235 0.23 8.32 1286 VAL A C 1
ATOM 1328 O O A VAL A 1 73 ? 67.116 12.476 -5.377 0.77 9.64 1286 VAL A O 1
ATOM 1329 O O B VAL A 1 73 ? 67.126 12.643 -5.139 0.23 8.98 1286 VAL A O 1
ATOM 1354 N N . LYS A 1 74 ? 69.095 12.120 -4.275 1.00 10.62 1287 LYS A N 1
ATOM 1355 C CA . LYS A 1 74 ? 68.495 11.688 -3.023 1.00 9.82 1287 LYS A CA 1
ATOM 1356 C C . LYS A 1 74 ? 69.101 12.486 -1.877 1.00 9.32 1287 LYS A C 1
ATOM 1357 O O . LYS A 1 74 ? 70.326 12.532 -1.712 1.00 10.82 1287 LYS A O 1
ATOM 1377 N N . PHE A 1 75 ? 68.232 13.060 -1.053 1.00 8.89 1288 PHE A N 1
ATOM 1378 C CA . PHE A 1 75 ? 68.635 13.689 0.201 1.00 9.42 1288 PHE A CA 1
ATOM 1379 C C . PHE A 1 75 ? 68.250 12.754 1.347 1.00 9.39 1288 PHE A C 1
ATOM 1380 O O . PHE A 1 75 ? 67.106 12.321 1.437 1.00 10.61 1288 PHE A O 1
ATOM 1397 N N . VAL A 1 76 ? 69.227 12.477 2.220 1.00 9.31 1289 VAL A N 1
ATOM 1398 C CA . VAL A 1 76 ? 69.044 11.575 3.370 1.00 9.44 1289 VAL A CA 1
ATOM 1399 C C . VAL A 1 76 ? 68.998 12.434 4.623 1.00 9.37 1289 VAL A C 1
ATOM 1400 O O . VAL A 1 76 ? 69.951 13.174 4.924 1.00 10.30 1289 VAL A O 1
ATOM 1413 N N . GLY A 1 77 ? 67.880 12.353 5.341 1.00 9.50 1290 GLY A N 1
ATOM 1414 C CA . GLY A 1 77 ? 67.666 13.119 6.554 1.00 9.61 1290 GLY A CA 1
ATOM 1415 C C . GLY A 1 77 ? 67.757 12.211 7.774 1.00 9.51 1290 GLY A C 1
ATOM 1416 O O . GLY A 1 77 ? 67.135 11.165 7.815 1.00 10.35 1290 GLY A O 1
ATOM 1420 N N . THR A 1 78 ? 68.497 12.633 8.824 1.00 9.89 1291 THR A N 1
ATOM 1421 C CA . THR A 1 78 ? 68.764 11.854 10.003 1.00 9.75 1291 THR A CA 1
ATOM 1422 C C . THR A 1 78 ? 67.938 12.409 11.161 1.00 9.96 1291 THR A C 1
ATOM 1423 O O . THR A 1 78 ? 67.952 13.642 11.391 1.00 10.97 1291 THR A O 1
ATOM 1434 N N . TRP A 1 79 ? 67.273 11.489 11.863 1.00 9.88 1292 TRP A N 1
ATOM 1435 C CA . TRP A 1 79 ? 66.508 11.812 13.085 1.00 10.16 1292 TRP A CA 1
ATOM 1436 C C . TRP A 1 79 ? 67.308 11.208 14.225 1.00 10.70 1292 TRP A C 1
ATOM 1437 O O . TRP A 1 79 ? 67.710 10.124 14.092 1.00 11.93 1292 TRP A O 1
ATOM 1458 N N . GLU A 1 80 ? 67.338 11.838 15.374 1.00 12.04 1293 GLU A N 1
ATOM 1459 C CA . GLU A 1 80 ? 68.004 11.296 16.576 1.00 13.52 1293 GLU A CA 1
ATOM 1460 C C . GLU A 1 80 ? 66.944 11.032 17.640 1.00 13.18 1293 GLU A C 1
ATOM 1461 O O . GLU A 1 80 ? 66.131 11.831 17.823 1.00 15.20 1293 GLU A O 1
ATOM 1473 N N . PHE A 1 81 ? 67.044 9.974 18.394 1.00 13.41 1294 PHE A N 1
ATOM 1474 C CA . PHE A 1 81 ? 66.116 9.634 19.473 1.00 15.40 1294 PHE A CA 1
ATOM 1475 C C . PHE A 1 81 ? 66.768 9.851 20.832 1.00 17.80 1294 PHE A C 1
ATOM 1476 O O . PHE A 1 81 ? 67.922 9.451 21.035 1.00 19.23 1294 PHE A O 1
ATOM 1493 N N . THR A 1 82 ? 66.049 10.489 21.742 1.00 21.30 1295 THR A N 1
ATOM 1494 C CA . THR A 1 82 ? 66.477 10.629 23.129 1.00 28.71 1295 THR A CA 1
ATOM 1495 C C . THR A 1 82 ? 65.354 10.135 24.026 1.00 33.50 1295 THR A C 1
ATOM 1496 O O . THR A 1 82 ? 64.218 10.589 23.897 1.00 31.18 1295 THR A O 1
ATOM 1507 N N . ALA A 1 83 ? 65.660 9.209 24.928 1.00 41.39 1296 ALA A N 1
ATOM 1508 C CA . ALA A 1 83 ? 64.620 8.549 25.702 1.00 38.46 1296 ALA A CA 1
ATOM 1509 C C . ALA A 1 83 ? 64.222 9.367 26.926 1.00 38.33 1296 ALA A C 1
ATOM 1510 O O . ALA A 1 83 ? 65.066 9.982 27.580 1.00 45.53 1296 ALA A O 1
ATOM 1517 N N . THR B 1 2 ? 80.971 2.285 28.277 1.00 40.12 1215 THR B N 1
ATOM 1518 C CA . THR B 1 2 ? 81.476 2.389 26.893 1.00 31.74 1215 THR B CA 1
ATOM 1519 C C . THR B 1 2 ? 80.309 2.384 25.902 1.00 27.83 1215 THR B C 1
ATOM 1520 O O . THR B 1 2 ? 79.230 1.907 26.288 1.00 30.81 1215 THR B O 1
ATOM 1531 N N . HIS B 1 3 ? 80.516 2.912 24.696 1.00 23.73 1216 HIS B N 1
ATOM 1532 C CA . HIS B 1 3 ? 79.534 2.985 23.633 1.00 22.74 1216 HIS B CA 1
ATOM 1533 C C . HIS B 1 3 ? 80.120 2.337 22.388 1.00 18.93 1216 HIS B C 1
ATOM 1534 O O . HIS B 1 3 ? 81.261 1.862 22.391 1.00 20.39 1216 HIS B O 1
ATOM 1548 N N . LYS B 1 4 ? 79.333 2.303 21.316 1.00 16.72 1217 LYS B N 1
ATOM 1549 C CA . LYS B 1 4 ? 79.769 1.711 20.062 1.00 16.27 1217 LYS B CA 1
ATOM 1550 C C . LYS B 1 4 ? 79.443 2.646 18.896 1.00 13.96 1217 LYS B C 1
ATOM 1551 O O . LYS B 1 4 ? 78.583 3.543 19.002 1.00 15.21 1217 LYS B O 1
ATOM 1570 N N . ALA B 1 5 ? 80.107 2.384 17.784 1.00 13.04 1218 ALA B N 1
ATOM 1571 C CA . ALA B 1 5 ? 79.810 3.021 16.522 1.00 11.70 1218 ALA B CA 1
ATOM 1572 C C . ALA B 1 5 ? 79.366 1.934 15.554 1.00 11.28 1218 ALA B C 1
ATOM 1573 O O . ALA B 1 5 ? 80.029 0.892 15.423 1.00 13.26 1218 ALA B O 1
ATOM 1580 N N . VAL B 1 6 ? 78.257 2.182 14.875 1.00 10.69 1219 VAL B N 1
ATOM 1581 C CA . VAL B 1 6 ? 77.713 1.266 13.888 1.00 10.60 1219 VAL B CA 1
ATOM 1582 C C . VAL B 1 6 ? 77.695 1.943 12.530 1.00 9.94 1219 VAL B C 1
ATOM 1583 O O . VAL B 1 6 ? 77.782 3.170 12.420 1.00 11.04 1219 VAL B O 1
ATOM 1596 N N . HIS B 1 7 ? 77.546 1.110 11.498 1.00 9.70 1220 HIS B N 1
ATOM 1597 C CA . HIS B 1 7 ? 77.508 1.568 10.124 1.00 9.35 1220 HIS B CA 1
ATOM 1598 C C . HIS B 1 7 ? 76.168 1.193 9.515 1.00 9.35 1220 HIS B C 1
ATOM 1599 O O . HIS B 1 7 ? 75.606 0.134 9.814 1.00 9.96 1220 HIS B O 1
ATOM 1613 N N . GLU B 1 8 ? 75.697 2.023 8.590 1.00 9.34 1221 GLU B N 1
ATOM 1614 C CA A GLU B 1 8 ? 74.503 1.723 7.786 0.69 9.53 1221 GLU B CA 1
ATOM 1615 C CA B GLU B 1 8 ? 74.511 1.731 7.803 0.31 9.32 1221 GLU B CA 1
ATOM 1616 C C . GLU B 1 8 ? 74.824 2.157 6.370 1.00 8.76 1221 GLU B C 1
ATOM 1617 O O . GLU B 1 8 ? 75.440 3.199 6.168 1.00 10.22 1221 GLU B O 1
ATOM 1640 N N . PHE B 1 9 ? 74.378 1.360 5.383 1.00 8.80 1222 PHE B N 1
ATOM 1641 C CA . PHE B 1 9 ? 74.473 1.745 3.990 1.00 8.75 1222 PHE B CA 1
ATOM 1642 C C . PHE B 1 9 ? 73.089 2.105 3.442 1.00 9.06 1222 PHE B C 1
ATOM 1643 O O . PHE B 1 9 ? 72.083 1.455 3.770 1.00 10.45 1222 PHE B O 1
ATOM 1660 N N . VAL B 1 10 ? 73.069 3.091 2.563 1.00 9.19 1223 VAL B N 1
ATOM 1661 C CA . VAL B 1 10 ? 71.903 3.489 1.783 1.00 9.80 1223 VAL B CA 1
ATOM 1662 C C . VAL B 1 10 ? 72.298 3.590 0.315 1.00 9.13 1223 VAL B C 1
ATOM 1663 O O . VAL B 1 10 ? 73.457 3.825 -0.027 1.00 9.79 1223 VAL B O 1
ATOM 1676 N N . SER B 1 11 ? 71.295 3.446 -0.549 1.00 9.57 1224 SER B N 1
ATOM 1677 C CA . SER B 1 11 ? 71.446 3.766 -1.948 1.00 9.29 1224 SER B CA 1
ATOM 1678 C C . SER B 1 11 ? 71.269 5.263 -2.181 1.00 9.67 1224 SER B C 1
ATOM 1679 O O . SER B 1 11 ? 70.285 5.861 -1.736 1.00 10.79 1224 SER B O 1
ATOM 1687 N N . GLY B 1 12 ? 72.244 5.874 -2.855 1.00 9.97 1225 GLY B N 1
ATOM 1688 C CA . GLY B 1 12 ? 72.120 7.238 -3.301 1.00 10.82 1225 GLY B CA 1
ATOM 1689 C C . GLY B 1 12 ? 71.445 7.413 -4.629 1.00 10.72 1225 GLY B C 1
ATOM 1690 O O . GLY B 1 12 ? 71.347 8.536 -5.124 1.00 12.83 1225 GLY B O 1
ATOM 1694 N N . THR B 1 13 ? 70.957 6.308 -5.222 1.00 9.86 1226 THR B N 1
ATOM 1695 C CA . THR B 1 13 ? 70.346 6.310 -6.542 1.00 9.73 1226 THR B CA 1
ATOM 1696 C C . THR B 1 13 ? 68.838 6.111 -6.354 1.00 9.59 1226 THR B C 1
ATOM 1697 O O . THR B 1 13 ? 68.404 4.998 -6.028 1.00 10.29 1226 THR B O 1
ATOM 1708 N N . PRO B 1 14 ? 68.041 7.171 -6.529 1.00 9.02 1227 PRO B N 1
ATOM 1709 C CA . PRO B 1 14 ? 66.597 7.032 -6.347 1.00 9.76 1227 PRO B CA 1
ATOM 1710 C C . PRO B 1 14 ? 66.051 5.849 -7.146 1.00 9.96 1227 PRO B C 1
ATOM 1711 O O . PRO B 1 14 ? 66.363 5.666 -8.332 1.00 11.35 1227 PRO B O 1
ATOM 1722 N N . GLY B 1 15 ? 65.198 5.075 -6.474 1.00 10.43 1228 GLY B N 1
ATOM 1723 C CA . GLY B 1 15 ? 64.527 3.962 -7.102 1.00 11.63 1228 GLY B CA 1
ATOM 1724 C C . GLY B 1 15 ? 65.266 2.652 -7.044 1.00 10.39 1228 GLY B C 1
ATOM 1725 O O . GLY B 1 15 ? 64.639 1.619 -7.303 1.00 10.83 1228 GLY B O 1
ATOM 172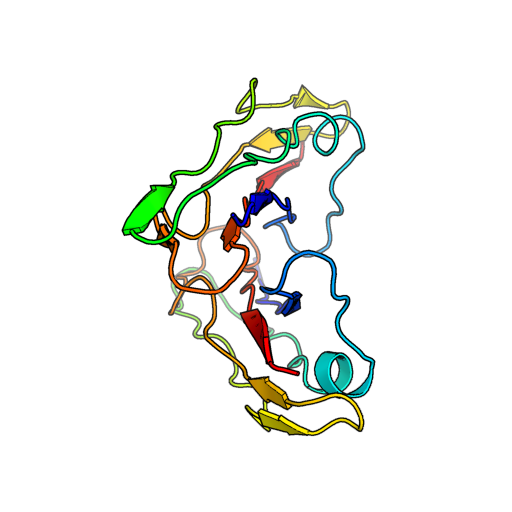9 N N . LYS B 1 16 ? 66.551 2.662 -6.721 1.00 10.09 1229 LYS B N 1
ATOM 1730 C CA . LYS B 1 16 ? 67.378 1.459 -6.807 1.00 11.01 1229 LYS B CA 1
ATOM 1731 C C . LYS B 1 16 ? 67.753 1.020 -5.404 1.00 10.67 1229 LYS B C 1
ATOM 1732 O O . LYS B 1 16 ? 68.421 1.754 -4.702 1.00 12.42 1229 LYS B O 1
ATOM 1751 N N . GLU B 1 17 ? 67.365 -0.206 -5.029 1.00 10.10 1230 GLU B N 1
ATOM 1752 C CA . GLU B 1 17 ? 67.706 -0.772 -3.721 1.00 10.62 1230 GLU B CA 1
ATOM 1753 C C . GLU B 1 17 ? 69.089 -1.404 -3.774 1.00 9.12 1230 GLU B C 1
ATOM 1754 O O . GLU B 1 17 ? 69.515 -1.958 -4.782 1.00 10.86 1230 GLU B O 1
ATOM 1766 N N . LEU B 1 18 ? 69.780 -1.362 -2.641 1.00 9.49 1231 LEU B N 1
ATOM 1767 C CA . LEU B 1 18 ? 71.078 -2.039 -2.530 1.00 9.17 1231 LEU B CA 1
ATOM 1768 C C . LEU B 1 18 ? 70.928 -3.553 -2.629 1.00 9.07 1231 LEU B C 1
ATOM 1769 O O . LEU B 1 18 ? 70.066 -4.137 -1.957 1.00 10.32 1231 LEU B O 1
ATOM 1785 N N . PRO B 1 19 ? 71.813 -4.209 -3.379 1.00 9.34 1232 PRO B N 1
ATOM 1786 C CA . PRO B 1 19 ? 71.814 -5.676 -3.437 1.00 9.88 1232 PRO B CA 1
ATOM 1787 C C . PRO B 1 19 ? 72.618 -6.249 -2.282 1.00 9.44 1232 PRO B C 1
ATOM 1788 O O . PRO B 1 19 ? 73.450 -5.577 -1.651 1.00 8.91 1232 PRO B O 1
ATOM 1799 N N . GLN B 1 20 ? 72.442 -7.558 -2.062 1.00 9.44 1233 GLN B N 1
ATOM 1800 C CA . GLN B 1 20 ? 73.208 -8.270 -1.026 1.00 9.20 1233 GLN B CA 1
ATOM 1801 C C . GLN B 1 20 ? 74.704 -8.087 -1.202 1.00 8.71 1233 GLN B C 1
ATOM 1802 O O . GLN B 1 20 ? 75.431 -8.008 -0.217 1.00 9.26 1233 GLN B O 1
ATOM 1816 N N . GLU B 1 21 ? 75.184 -8.040 -2.440 1.00 9.50 1234 GLU B N 1
ATOM 1817 C CA . GLU B 1 21 ? 76.635 -7.986 -2.630 1.00 10.00 1234 GLU B CA 1
ATOM 1818 C C . GLU B 1 21 ? 77.229 -6.702 -2.037 1.00 9.65 1234 GLU B C 1
ATOM 1819 O O . GLU B 1 21 ? 78.364 -6.691 -1.568 1.00 10.58 1234 GLU B O 1
ATOM 1831 N N . VAL B 1 22 ? 76.464 -5.607 -2.075 1.00 9.12 1235 VAL B N 1
ATOM 1832 C CA . VAL B 1 22 ? 76.870 -4.373 -1.416 1.00 9.22 1235 VAL B CA 1
ATOM 1833 C C . VAL B 1 22 ? 76.635 -4.425 0.084 1.00 8.95 1235 VAL B C 1
ATOM 1834 O O . VAL B 1 22 ? 77.486 -4.022 0.886 1.00 9.06 1235 VAL B O 1
ATOM 1847 N N . LYS B 1 23 ? 75.440 -4.903 0.503 1.00 8.75 1236 LYS B N 1
ATOM 1848 C CA A LYS B 1 23 ? 75.150 -4.998 1.909 0.65 9.56 1236 LYS B CA 1
ATOM 1849 C CA B LYS B 1 23 ? 75.142 -5.004 1.922 0.35 8.79 1236 LYS B CA 1
ATOM 1850 C C . LYS B 1 23 ? 76.218 -5.791 2.662 1.00 8.86 1236 LYS B C 1
ATOM 1851 O O . LYS B 1 23 ? 76.549 -5.456 3.807 1.00 9.60 1236 LYS B O 1
ATOM 1888 N N . ALA B 1 24 ? 76.756 -6.832 2.022 1.00 9.05 1237 ALA B N 1
ATOM 1889 C CA . ALA B 1 24 ? 77.740 -7.688 2.671 1.00 9.83 1237 ALA B CA 1
ATOM 1890 C C . ALA B 1 24 ? 79.056 -6.954 2.958 1.00 9.48 1237 ALA B C 1
ATOM 1891 O O . ALA B 1 24 ? 79.885 -7.481 3.716 1.00 10.91 1237 ALA B O 1
ATOM 1898 N N . LEU B 1 25 ? 79.268 -5.794 2.382 1.00 8.84 1238 LEU B N 1
ATOM 1899 C CA . LEU B 1 25 ? 80.438 -4.988 2.677 1.00 9.30 1238 LEU B CA 1
ATOM 1900 C C . LEU B 1 25 ? 80.261 -4.095 3.893 1.00 8.82 1238 LEU B C 1
ATOM 1901 O O . LEU B 1 25 ? 81.183 -3.351 4.264 1.00 9.66 1238 LEU B O 1
ATOM 1917 N N . LEU B 1 26 ? 79.116 -4.144 4.561 1.00 8.79 1239 LEU B N 1
ATOM 1918 C CA . LEU B 1 26 ? 78.888 -3.290 5.739 1.00 9.23 1239 LEU B CA 1
ATOM 1919 C C . LEU B 1 26 ? 79.909 -3.654 6.819 1.00 9.20 1239 LEU B C 1
ATOM 1920 O O . LEU B 1 26 ? 80.007 -4.807 7.231 1.00 9.86 1239 LEU B O 1
ATOM 1936 N N . PRO B 1 27 ? 80.655 -2.671 7.328 1.00 9.08 1240 PRO B N 1
ATOM 1937 C CA . PRO B 1 27 ? 81.648 -2.986 8.373 1.00 9.51 1240 PRO B CA 1
ATOM 1938 C C . PRO B 1 27 ? 81.008 -3.394 9.684 1.00 9.72 1240 PRO B C 1
ATOM 1939 O O . PRO B 1 27 ? 79.864 -3.033 9.995 1.00 9.79 1240 PRO B O 1
ATOM 1950 N N . VAL B 1 28 ? 81.809 -4.093 10.481 1.00 10.53 1241 VAL B N 1
ATOM 1951 C CA . VAL B 1 28 ? 81.397 -4.461 11.840 1.00 10.74 1241 VAL B CA 1
ATOM 1952 C C . VAL B 1 28 ? 81.332 -3.226 12.732 1.00 10.45 1241 VAL B C 1
ATOM 1953 O O . VAL B 1 28 ? 81.937 -2.171 12.454 1.00 10.72 1241 VAL B O 1
ATOM 1966 N N . ASP B 1 29 ? 80.614 -3.360 13.851 1.00 10.90 1242 ASP B N 1
ATOM 1967 C CA . ASP B 1 29 ? 80.586 -2.301 14.832 1.00 11.05 1242 ASP B CA 1
ATOM 1968 C C . ASP B 1 29 ? 81.974 -2.120 15.451 1.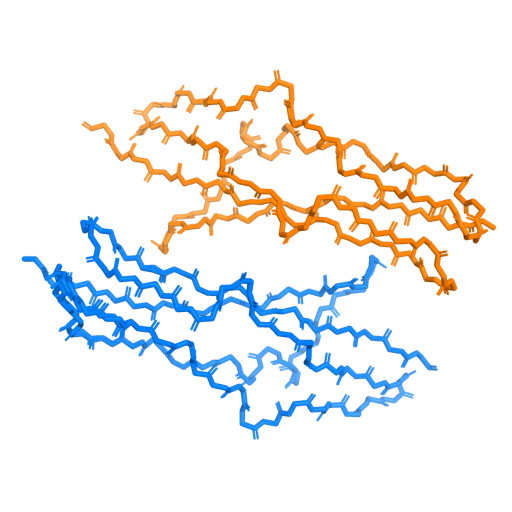00 11.71 1242 ASP B C 1
ATOM 1969 O O . ASP B 1 29 ? 82.740 -3.077 15.609 1.00 12.58 1242 ASP B O 1
ATOM 1978 N N . GLN B 1 30 ? 82.254 -0.889 15.840 1.00 12.08 1243 GLN B N 1
ATOM 1979 C CA . GLN B 1 30 ? 83.400 -0.550 16.684 1.00 12.96 1243 GLN B CA 1
ATOM 1980 C C . GLN B 1 30 ? 82.879 -0.433 18.111 1.00 14.50 1243 GLN B C 1
ATOM 1981 O O . GLN B 1 30 ? 82.064 0.454 18.416 1.00 16.29 1243 GLN B O 1
ATOM 1995 N N . THR B 1 31 ? 83.388 -1.281 19.001 1.00 17.47 1244 THR B N 1
ATOM 1996 C CA . THR B 1 31 ? 82.850 -1.379 20.352 1.00 19.88 1244 THR B CA 1
ATOM 1997 C C . THR B 1 31 ? 83.862 -0.871 21.377 1.00 21.31 1244 THR B C 1
ATOM 1998 O O . THR B 1 31 ? 85.004 -0.541 21.051 1.00 20.13 1244 THR B O 1
ATOM 2009 N N . ASP B 1 32 ? 83.398 -0.788 22.623 1.00 25.97 1245 ASP B N 1
ATOM 2010 C CA . ASP B 1 32 ? 84.244 -0.423 23.765 1.00 27.51 1245 ASP B CA 1
ATOM 2011 C C . ASP B 1 32 ? 84.846 0.971 23.620 1.00 23.33 1245 ASP B C 1
ATOM 2012 O O . ASP B 1 32 ? 86.012 1.200 23.945 1.00 28.11 1245 ASP B O 1
ATOM 2021 N N . LEU B 1 33 ? 84.042 1.906 23.168 1.00 19.53 1246 LEU B N 1
ATOM 2022 C CA . LEU B 1 33 ? 84.510 3.281 22.951 1.00 19.83 1246 LEU B CA 1
ATOM 2023 C C . LEU B 1 33 ? 84.289 4.110 24.214 1.00 21.88 1246 LEU B C 1
ATOM 2024 O O . LEU B 1 33 ? 83.168 4.238 24.634 1.00 22.97 1246 LEU B O 1
ATOM 2040 N N . LYS B 1 34 ? 85.344 4.703 24.772 1.00 26.97 1247 LYS B N 1
ATOM 2041 C CA . LYS B 1 34 ? 85.231 5.560 25.966 1.00 27.94 1247 LYS B CA 1
ATOM 2042 C C . LYS B 1 34 ? 84.807 6.958 25.530 1.00 26.68 1247 LYS B C 1
ATOM 2043 O O . LYS B 1 34 ? 85.205 7.396 24.470 1.00 25.45 1247 LYS B O 1
ATOM 2062 N N . ASP B 1 35 ? 84.079 7.682 26.371 1.00 30.48 1248 ASP B N 1
ATOM 2063 C CA . ASP B 1 35 ? 83.682 9.079 26.077 1.00 28.67 1248 ASP B CA 1
ATOM 2064 C C . ASP B 1 35 ? 84.967 9.895 25.842 1.00 29.89 1248 ASP B C 1
ATOM 2065 O O . ASP B 1 35 ? 85.926 9.737 26.609 1.00 29.35 1248 ASP B O 1
ATOM 2074 N N . GLY B 1 36 ? 85.003 10.743 24.819 1.00 27.99 1249 GLY B N 1
ATOM 2075 C CA . GLY B 1 36 ? 86.165 11.567 24.479 1.00 25.76 1249 GLY B CA 1
ATOM 2076 C C . GLY B 1 36 ? 86.955 10.993 23.331 1.00 24.22 1249 GLY B C 1
ATOM 2077 O O . GLY B 1 36 ? 87.743 11.716 22.771 1.00 24.54 1249 GLY B O 1
ATOM 2081 N N . ILE B 1 37 ? 86.781 9.721 22.993 1.00 24.20 1250 ILE B N 1
ATOM 2082 C CA . ILE B 1 37 ? 87.563 9.157 21.867 1.00 23.37 1250 ILE B CA 1
ATOM 2083 C C . ILE B 1 37 ? 86.939 9.689 20.574 1.00 19.24 1250 ILE B C 1
ATOM 2084 O O . ILE B 1 37 ? 85.724 9.875 20.535 1.00 21.29 1250 ILE B O 1
ATOM 2100 N N . GLN B 1 38 ? 87.762 9.981 19.570 1.00 19.80 1251 GLN B N 1
ATOM 2101 C CA . GLN B 1 38 ? 87.318 10.385 18.230 1.00 18.94 1251 GLN B CA 1
ATOM 2102 C C . GLN B 1 38 ? 87.187 9.083 17.449 1.00 17.17 1251 GLN B C 1
ATOM 2103 O O . GLN B 1 38 ? 88.188 8.350 17.367 1.00 22.67 1251 GLN B O 1
ATOM 2117 N N . VAL B 1 39 ? 85.991 8.745 17.000 1.00 14.04 1252 VAL B N 1
ATOM 2118 C CA . VAL B 1 39 ? 85.783 7.509 16.225 1.00 12.91 1252 VAL B CA 1
ATOM 2119 C C . VAL B 1 39 ? 85.628 7.907 14.754 1.00 12.70 1252 VAL B C 1
ATOM 2120 O O . VAL B 1 39 ? 85.052 8.951 14.473 1.00 13.64 1252 VAL B O 1
ATOM 2133 N N . THR B 1 40 ? 86.155 7.092 13.850 1.00 12.41 1253 THR B N 1
ATOM 2134 C CA . THR B 1 40 ? 86.070 7.322 12.413 1.00 12.62 1253 THR B CA 1
ATOM 2135 C C . THR B 1 40 ? 85.424 6.103 11.765 1.00 11.55 1253 THR B C 1
ATOM 2136 O O . THR B 1 40 ? 85.586 4.985 12.270 1.00 12.86 1253 THR B O 1
ATOM 2147 N N . PRO B 1 41 ? 84.707 6.262 10.650 1.00 11.06 1254 PRO B N 1
ATOM 2148 C CA . PRO B 1 41 ? 84.034 5.116 10.039 1.00 10.41 1254 PRO B CA 1
ATOM 2149 C C . PRO B 1 41 ? 85.049 4.154 9.441 1.00 10.58 1254 PRO B C 1
ATOM 2150 O O . PRO B 1 41 ? 86.119 4.555 8.956 1.00 12.47 1254 PRO B O 1
ATOM 2161 N N . THR B 1 42 ? 84.706 2.882 9.438 1.00 10.64 1255 THR B N 1
ATOM 2162 C CA . THR B 1 42 ? 85.506 1.873 8.780 1.00 10.47 1255 THR B CA 1
ATOM 2163 C C . THR B 1 42 ? 85.212 1.862 7.290 1.00 10.62 1255 THR B C 1
ATOM 2164 O O . THR B 1 42 ? 84.038 1.851 6.885 1.00 11.19 1255 THR B O 1
ATOM 2175 N N . GLN B 1 43 ? 86.252 1.847 6.462 1.00 11.34 1256 GLN B N 1
ATOM 2176 C CA . GLN B 1 43 ? 86.033 1.769 5.022 1.00 12.01 1256 GLN B CA 1
ATOM 2177 C C . GLN B 1 43 ? 85.526 0.395 4.638 1.00 11.33 1256 GLN B C 1
ATOM 2178 O O . GLN B 1 43 ? 86.002 -0.634 5.165 1.00 11.84 1256 GLN B O 1
ATOM 2192 N N A PRO B 1 44 ? 84.557 0.303 3.767 0.28 10.82 1257 PRO B N 1
ATOM 2193 N N B PRO B 1 44 ? 84.662 0.315 3.609 0.72 10.75 1257 PRO B N 1
ATOM 2194 C CA A PRO B 1 44 ? 84.272 -1.008 3.203 0.28 9.64 1257 PRO B CA 1
ATOM 2195 C CA B PRO B 1 44 ? 84.305 -0.992 3.056 0.72 10.48 1257 PRO B CA 1
ATOM 2196 C C A PRO B 1 44 ? 85.549 -1.583 2.560 0.28 9.16 1257 PRO B C 1
ATOM 2197 C C B PRO B 1 44 ? 85.519 -1.603 2.355 0.72 10.64 1257 PRO B C 1
ATOM 2198 O O A PRO B 1 44 ? 86.437 -0.847 2.141 0.28 9.66 1257 PRO B O 1
ATOM 2199 O O B PRO B 1 44 ? 86.357 -0.877 1.818 0.72 10.97 1257 PRO B O 1
ATOM 2220 N N . SER B 1 45 ? 85.598 -2.918 2.397 1.00 9.86 1258 SER B N 1
ATOM 2221 C CA A SER B 1 45 ? 86.772 -3.611 1.866 0.83 10.77 1258 SER B CA 1
ATOM 2222 C CA B SER B 1 45 ? 86.765 -3.626 1.883 0.17 8.38 1258 SER B CA 1
ATOM 2223 C C . SER B 1 45 ? 86.876 -3.533 0.354 1.00 9.92 1258 SER B C 1
ATOM 2224 O O . SER B 1 45 ? 87.930 -3.856 -0.197 1.00 11.83 1258 SER B O 1
ATOM 2239 N N . GLN B 1 46 ? 85.783 -3.142 -0.315 1.00 10.58 1259 GLN B N 1
ATOM 2240 C CA . GLN B 1 46 ? 85.755 -2.803 -1.725 1.00 11.30 1259 GLN B CA 1
ATOM 2241 C C . GLN B 1 46 ? 84.972 -1.509 -1.848 1.00 11.06 1259 GLN B C 1
ATOM 2242 O O . GLN B 1 46 ? 83.977 -1.343 -1.125 1.00 12.15 1259 GLN B O 1
ATOM 2256 N N . THR B 1 47 ? 85.375 -0.619 -2.759 1.00 11.51 1260 THR B N 1
ATOM 2257 C CA . THR B 1 47 ? 84.624 0.605 -3.017 1.00 11.32 1260 THR B CA 1
ATOM 2258 C C . THR B 1 47 ? 83.896 0.586 -4.349 1.00 11.44 1260 THR B C 1
ATOM 2259 O O . THR B 1 47 ? 83.225 1.563 -4.679 1.00 12.35 1260 THR B O 1
ATOM 2270 N N . GLU B 1 48 ? 84.005 -0.504 -5.116 1.00 12.13 1261 GLU B N 1
ATOM 2271 C CA . GLU B 1 48 ? 83.269 -0.683 -6.362 1.00 13.85 1261 GLU B CA 1
ATOM 2272 C C . GLU B 1 48 ? 82.901 -2.146 -6.494 1.00 14.74 1261 GLU B C 1
ATOM 2273 O O . GLU B 1 48 ? 83.735 -3.005 -6.251 1.00 18.28 1261 GLU B O 1
ATOM 2285 N N A VAL B 1 49 ? 81.656 -2.398 -6.897 0.67 12.85 1262 VAL B N 1
ATOM 2286 N N B VAL B 1 49 ? 81.646 -2.416 -6.861 0.33 15.74 1262 VAL B N 1
ATOM 2287 C CA A VAL B 1 49 ? 81.062 -3.712 -7.064 0.67 14.68 1262 VAL B CA 1
ATOM 2288 C CA B VAL B 1 49 ? 81.156 -3.769 -7.109 0.33 19.15 1262 VAL B CA 1
ATOM 2289 C C A VAL B 1 49 ? 80.451 -3.726 -8.464 0.67 13.09 1262 VAL B C 1
ATOM 2290 C C B VAL B 1 49 ? 80.441 -3.757 -8.452 0.33 18.71 1262 VAL B C 1
ATOM 2291 O O A VAL B 1 49 ? 79.594 -2.916 -8.725 0.67 15.04 1262 VAL B O 1
ATOM 2292 O O B VAL B 1 49 ? 79.547 -2.938 -8.670 0.33 18.04 1262 VAL B O 1
ATOM 2317 N N . LYS B 1 50 ? 80.827 -4.666 -9.338 1.00 15.08 1263 LYS B N 1
ATOM 2318 C CA . LYS B 1 50 ? 80.254 -4.769 -10.677 1.00 15.08 1263 LYS B CA 1
ATOM 2319 C C . LYS B 1 50 ? 79.293 -5.942 -10.696 1.00 15.32 1263 LYS B C 1
ATOM 2320 O O . LYS B 1 50 ? 79.720 -7.083 -10.505 1.00 17.72 1263 LYS B O 1
ATOM 2340 N N . THR B 1 51 ? 78.008 -5.656 -10.912 1.00 14.56 1264 THR B N 1
ATOM 2341 C CA . THR B 1 51 ? 76.982 -6.687 -10.915 1.00 15.27 1264 THR B CA 1
ATOM 2342 C C . THR B 1 51 ? 76.492 -6.907 -12.345 1.00 15.62 1264 THR B C 1
ATOM 2343 O O . THR B 1 51 ? 76.878 -6.198 -13.275 1.00 17.85 1264 THR B O 1
ATOM 2354 N N . SER B 1 52 ? 75.608 -7.895 -12.504 1.00 17.07 1265 SER B N 1
ATOM 2355 C CA . SER B 1 52 ? 75.047 -8.150 -13.824 1.00 19.42 1265 SER B CA 1
ATOM 2356 C C . SER B 1 52 ? 74.341 -6.922 -14.350 1.00 19.51 1265 SER B C 1
ATOM 2357 O O . SER B 1 52 ? 74.329 -6.697 -15.558 1.00 27.40 1265 SER B O 1
ATOM 2365 N N . GLU B 1 53 ? 73.771 -6.111 -13.459 1.00 18.48 1266 GLU B N 1
ATOM 2366 C CA . GLU B 1 53 ? 72.934 -4.983 -13.844 1.00 20.77 1266 GLU B CA 1
ATOM 2367 C C . GLU B 1 53 ? 73.710 -3.687 -14.044 1.00 20.82 1266 GLU B C 1
ATOM 2368 O O . GLU B 1 53 ? 73.209 -2.769 -14.690 1.00 24.63 1266 GLU B O 1
ATOM 2380 N N . GLY B 1 54 ? 74.898 -3.559 -13.488 1.00 18.07 1267 GLY B N 1
ATOM 2381 C CA . GLY B 1 54 ? 75.651 -2.310 -13.550 1.00 18.22 1267 GLY B CA 1
ATOM 2382 C C . GLY B 1 54 ? 76.737 -2.263 -12.475 1.00 17.98 1267 GLY B C 1
ATOM 2383 O O . GLY B 1 54 ? 77.181 -3.290 -11.998 1.00 23.47 1267 GLY B O 1
ATOM 2387 N N . THR B 1 55 ? 77.164 -1.064 -12.115 1.00 14.91 1268 THR B N 1
ATOM 2388 C CA . THR B 1 55 ? 78.222 -0.881 -11.129 1.00 13.96 1268 THR B CA 1
ATOM 2389 C C . THR B 1 55 ? 77.729 -0.057 -9.938 1.00 12.87 1268 THR B C 1
ATOM 2390 O O . THR B 1 55 ? 77.105 0.977 -10.140 1.00 14.72 1268 THR B O 1
ATOM 2401 N N . TRP B 1 56 ? 78.061 -0.518 -8.728 1.00 11.58 1269 TRP B N 1
ATOM 2402 C CA . TRP B 1 56 ? 77.830 0.244 -7.511 1.00 10.84 1269 TRP B CA 1
ATOM 2403 C C . TRP B 1 56 ? 79.184 0.799 -7.041 1.00 11.23 1269 TRP B C 1
ATOM 2404 O O . TRP B 1 56 ? 80.154 0.052 -6.899 1.00 12.70 1269 TRP B O 1
ATOM 2425 N N . SER B 1 57 ? 79.203 2.089 -6.761 1.00 11.10 1270 SER B N 1
ATOM 2426 C CA . SER B 1 57 ? 80.395 2.780 -6.305 1.00 11.27 1270 SER B CA 1
ATOM 2427 C C . SER B 1 57 ? 80.129 3.441 -4.967 1.00 11.05 1270 SER B C 1
ATOM 2428 O O . SER B 1 57 ? 79.099 4.106 -4.779 1.00 11.71 1270 SER B O 1
ATOM 2436 N N . PHE B 1 58 ? 81.047 3.281 -4.039 1.00 10.44 1271 PHE B N 1
ATOM 2437 C CA . PHE B 1 58 ? 80.911 3.869 -2.727 1.00 10.52 1271 PHE B CA 1
ATOM 2438 C C . PHE B 1 58 ? 81.212 5.359 -2.823 1.00 11.06 1271 PHE B C 1
ATOM 2439 O O . PHE B 1 58 ? 82.294 5.739 -3.282 1.00 13.69 1271 PHE B O 1
ATOM 2456 N N . LYS B 1 59 ? 80.241 6.155 -2.417 1.00 11.19 1272 LYS B N 1
ATOM 2457 C CA A LYS B 1 59 ? 80.455 7.635 -2.451 0.50 10.09 1272 LYS B CA 1
ATOM 2458 C CA B LYS B 1 59 ? 80.555 7.635 -2.451 0.50 10.09 1272 LYS B CA 1
ATOM 2459 C C . LYS B 1 59 ? 81.240 8.155 -1.232 1.00 12.34 1272 LYS B C 1
ATOM 2460 O O . LYS B 1 59 ? 82.481 8.515 -1.290 1.00 14.48 1272 LYS B O 1
ATOM 2495 N N . SER B 1 60 ? 80.643 8.022 -0.063 1.00 12.37 1273 SER B N 1
ATOM 2496 C CA . SER B 1 60 ? 81.217 8.526 1.171 1.00 12.41 1273 SER B CA 1
ATOM 2497 C C . SER B 1 60 ? 80.339 8.164 2.352 1.00 11.74 1273 SER B C 1
ATOM 2498 O O . SER B 1 60 ? 79.173 7.812 2.190 1.00 11.82 1273 SER B O 1
ATOM 2506 N N . TYR B 1 61 ? 80.913 8.354 3.541 1.00 11.47 1274 TYR B N 1
ATOM 2507 C CA . TYR B 1 61 ? 80.148 8.438 4.754 1.00 11.15 1274 TYR B CA 1
ATOM 2508 C C . TYR B 1 61 ? 79.697 9.883 4.999 1.00 12.09 1274 TYR B C 1
ATOM 2509 O O . TYR B 1 61 ? 80.268 10.842 4.459 1.00 15.70 1274 TYR B O 1
ATOM 2527 N N . ASP B 1 62 ? 78.680 10.037 5.827 1.00 13.01 1275 ASP B N 1
ATOM 2528 C CA . ASP B 1 62 ? 78.088 11.352 6.076 1.00 15.08 1275 ASP B CA 1
ATOM 2529 C C . ASP B 1 62 ? 79.010 12.250 6.862 1.00 15.03 1275 ASP B C 1
ATOM 2530 O O . ASP B 1 62 ? 78.904 13.474 6.752 1.00 18.54 1275 ASP B O 1
ATOM 2539 N N . LYS B 1 63 ? 79.908 11.684 7.662 1.00 16.80 1276 LYS B N 1
ATOM 2540 C CA . LYS B 1 63 ? 80.929 12.435 8.370 1.00 17.89 1276 LYS B CA 1
ATOM 2541 C C . LYS B 1 63 ? 82.170 11.553 8.469 1.00 15.92 1276 LYS B C 1
ATOM 2542 O O . LYS B 1 63 ? 82.093 10.343 8.338 1.00 17.61 1276 LYS B O 1
ATOM 2561 N N . THR B 1 64 ? 83.321 12.179 8.686 1.00 16.03 1277 THR B N 1
ATOM 2562 C CA . THR B 1 64 ? 84.607 11.483 8.737 1.00 14.92 1277 THR B CA 1
ATOM 2563 C C . THR B 1 64 ? 85.046 11.155 10.148 1.00 15.18 1277 THR B C 1
ATOM 2564 O O . THR B 1 64 ? 85.994 10.379 10.314 1.00 16.02 1277 THR B O 1
ATOM 2575 N N . SER B 1 65 ? 84.397 11.720 11.153 1.00 16.30 1278 SER B N 1
ATOM 2576 C CA A SER B 1 65 ? 84.746 11.434 12.533 0.82 17.48 1278 SER B CA 1
ATOM 2577 C CA B SER B 1 65 ? 84.745 11.434 12.536 0.18 17.15 1278 SER B CA 1
ATOM 2578 C C . SER B 1 65 ? 83.621 11.948 13.418 1.00 16.83 1278 SER B C 1
ATOM 2579 O O . SER B 1 65 ? 82.808 12.773 12.996 1.00 18.25 1278 SER B O 1
ATOM 2594 N N . GLU B 1 66 ? 83.559 11.431 14.632 1.00 16.48 1279 GLU B N 1
ATOM 2595 C CA . GLU B 1 66 ? 82.641 11.931 15.670 1.00 16.21 1279 GLU B CA 1
ATOM 2596 C C . GLU B 1 66 ? 83.296 11.733 17.033 1.00 16.95 1279 GLU B C 1
ATOM 2597 O O . GLU B 1 66 ? 83.944 10.732 17.230 1.00 17.29 1279 GLU B O 1
ATOM 2609 N N . THR B 1 67 ? 83.152 12.690 17.936 1.00 20.39 1280 THR B N 1
ATOM 2610 C CA . THR B 1 67 ? 83.652 12.516 19.304 1.00 22.80 1280 THR B CA 1
ATOM 2611 C C . THR B 1 67 ? 82.590 11.755 20.094 1.00 20.97 1280 THR B C 1
ATOM 2612 O O . THR B 1 67 ? 81.462 12.219 20.113 1.00 22.48 1280 THR B O 1
ATOM 2623 N N . VAL B 1 68 ? 82.928 10.643 20.723 1.00 19.75 1281 VAL B N 1
ATOM 2624 C CA . VAL B 1 68 ? 81.967 9.864 21.540 1.00 21.04 1281 VAL B CA 1
ATOM 2625 C C . VAL B 1 68 ? 81.626 10.736 22.758 1.00 22.37 1281 VAL B C 1
ATOM 2626 O O . VAL B 1 68 ? 82.537 11.185 23.465 1.00 24.63 1281 VAL B O 1
ATOM 2639 N N . ASN B 1 69 ? 80.344 10.953 23.021 1.00 24.02 1282 ASN B N 1
ATOM 2640 C CA . ASN B 1 69 ? 79.888 11.888 24.074 1.00 31.31 1282 ASN B CA 1
ATOM 2641 C C . ASN B 1 69 ? 78.490 11.495 24.535 1.00 29.09 1282 ASN B C 1
ATOM 2642 O O . ASN B 1 69 ? 77.542 12.174 24.200 1.00 35.28 1282 ASN B O 1
ATOM 2653 N N . GLY B 1 70 ? 78.410 10.371 25.207 1.00 29.52 1283 GLY B N 1
ATOM 2654 C CA . GLY B 1 70 ? 77.184 9.902 25.863 1.00 29.70 1283 GLY B CA 1
ATOM 2655 C C . GLY B 1 70 ? 76.239 9.115 24.978 1.00 28.48 1283 GLY B C 1
ATOM 2656 O O . GLY B 1 70 ? 75.167 8.770 25.477 1.00 32.12 1283 GLY B O 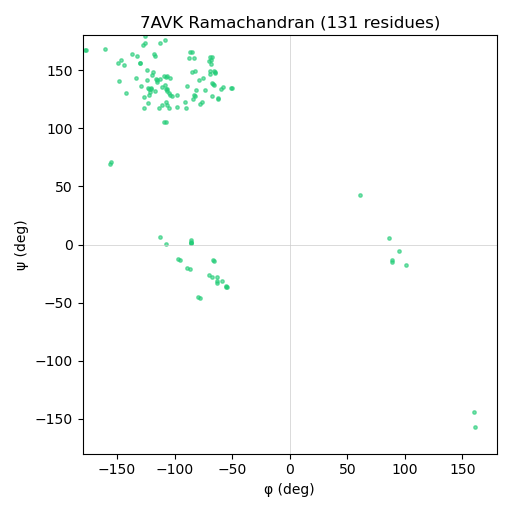1
ATOM 2660 N N . SER B 1 71 ? 76.590 8.788 23.737 1.00 27.26 1284 SER B N 1
ATOM 2661 C CA . SER B 1 71 ? 75.651 8.066 22.885 1.00 25.59 1284 SER B CA 1
ATOM 2662 C C . SER B 1 71 ? 76.426 7.166 21.921 1.00 22.31 1284 SER B C 1
ATOM 2663 O O . SER B 1 71 ? 77.586 7.408 21.605 1.00 20.46 1284 SER B O 1
ATOM 2671 N N . ASP B 1 72 ? 75.759 6.127 21.440 1.00 21.84 1285 ASP B N 1
ATOM 2672 C CA . ASP B 1 72 ? 76.297 5.388 20.312 1.00 17.95 1285 ASP B CA 1
ATOM 2673 C C . ASP B 1 72 ? 76.247 6.266 19.057 1.00 16.54 1285 ASP B C 1
ATOM 2674 O O . ASP B 1 72 ? 75.424 7.191 18.942 1.00 19.97 1285 ASP B O 1
ATOM 2683 N N . VAL B 1 73 ? 77.135 5.961 18.109 1.00 14.69 1286 VAL B N 1
ATOM 2684 C CA . VAL B 1 73 ? 77.356 6.734 16.891 1.00 14.33 1286 VAL B CA 1
ATOM 2685 C C . VAL B 1 73 ? 76.892 5.867 15.729 1.00 12.35 1286 VAL B C 1
ATOM 2686 O O . VAL B 1 73 ? 77.173 4.670 15.713 1.00 12.71 1286 VAL B O 1
ATOM 2699 N N . LYS B 1 74 ? 76.271 6.475 14.718 1.00 12.80 1287 LYS B N 1
ATOM 2700 C CA . LYS B 1 74 ? 76.009 5.797 13.448 1.00 11.86 1287 LYS B CA 1
ATOM 2701 C C . LYS B 1 74 ? 76.658 6.581 12.310 1.00 11.03 1287 LYS B C 1
ATOM 2702 O O . LYS B 1 74 ? 76.412 7.787 12.155 1.00 12.85 1287 LYS B O 1
ATOM 2721 N N . PHE B 1 75 ? 77.428 5.871 11.496 1.00 10.27 1288 PHE B N 1
ATOM 2722 C CA . PHE B 1 75 ? 77.953 6.385 10.243 1.00 10.17 1288 PHE B CA 1
ATOM 2723 C C . PHE B 1 75 ? 77.114 5.815 9.099 1.00 10.28 1288 PHE B C 1
ATOM 2724 O O . PHE B 1 75 ? 76.960 4.614 9.000 1.00 11.40 1288 PHE B O 1
ATOM 2741 N N . VAL B 1 76 ? 76.613 6.708 8.238 1.00 10.22 1289 VAL B N 1
ATOM 2742 C CA . VAL B 1 76 ? 75.786 6.327 7.093 1.00 10.03 1289 VAL B CA 1
ATOM 2743 C C . VAL B 1 76 ? 76.611 6.496 5.834 1.00 9.89 1289 VAL B C 1
ATOM 2744 O O . VAL B 1 76 ? 77.130 7.580 5.559 1.00 10.68 1289 VAL B O 1
ATOM 2757 N N . GLY B 1 77 ? 76.748 5.407 5.075 1.00 9.97 1290 GLY B N 1
ATOM 2758 C CA . GLY B 1 77 ? 77.524 5.385 3.850 1.00 10.27 1290 GLY B CA 1
ATOM 2759 C C . GLY B 1 77 ? 76.591 5.228 2.658 1.00 10.36 1290 GLY B C 1
ATOM 2760 O O . GLY B 1 77 ? 75.680 4.415 2.692 1.00 11.23 1290 GLY B O 1
ATOM 2764 N N . THR B 1 78 ? 76.847 6.022 1.609 1.00 10.02 1291 THR B N 1
ATOM 2765 C CA A THR B 1 78 ? 76.008 6.016 0.417 0.69 9.50 1291 THR B CA 1
ATOM 2766 C CA B THR B 1 78 ? 76.017 6.050 0.409 0.31 12.06 1291 THR B CA 1
ATOM 2767 C C . THR B 1 78 ? 76.748 5.372 -0.743 1.00 9.45 1291 THR B C 1
ATOM 2768 O O . THR B 1 78 ? 77.917 5.648 -0.974 1.00 10.42 1291 THR B O 1
ATOM 2789 N N . TRP B 1 79 ? 76.010 4.534 -1.490 1.00 9.69 1292 TRP B N 1
ATOM 2790 C CA . TRP B 1 79 ? 76.484 3.897 -2.706 1.00 9.46 1292 TRP B CA 1
ATOM 2791 C C . TRP B 1 79 ? 75.649 4.386 -3.889 1.00 9.77 1292 TRP B C 1
ATOM 2792 O O . TRP B 1 79 ? 74.423 4.471 -3.779 1.00 10.72 1292 TRP B O 1
ATOM 2813 N N . GLU B 1 80 ? 76.291 4.584 -5.033 1.00 10.34 1293 GLU B N 1
ATOM 2814 C CA . GLU B 1 80 ? 75.617 5.059 -6.243 1.00 10.94 1293 GLU B CA 1
ATOM 2815 C C . GLU B 1 80 ? 75.695 3.974 -7.295 1.00 10.39 1293 GLU B C 1
ATOM 2816 O O . GLU B 1 80 ? 76.726 3.327 -7.473 1.00 11.91 1293 GLU B O 1
ATOM 2828 N N . PHE B 1 81 ? 74.603 3.806 -8.027 1.00 10.55 1294 PHE B N 1
ATOM 2829 C CA . PHE B 1 81 ? 74.483 2.795 -9.078 1.00 11.01 1294 PHE B CA 1
ATOM 2830 C C . PHE B 1 81 ? 74.498 3.455 -10.451 1.00 11.96 1294 PHE B C 1
ATOM 2831 O O . PHE B 1 81 ? 73.820 4.448 -10.686 1.00 12.98 1294 PHE B O 1
ATOM 2848 N N . THR B 1 82 ? 75.238 2.842 -11.352 1.00 13.19 1295 THR B N 1
ATOM 2849 C CA . THR B 1 82 ? 75.266 3.166 -12.779 1.00 16.19 1295 THR B CA 1
ATOM 2850 C C . THR B 1 82 ? 74.902 1.912 -13.570 1.00 16.38 1295 THR B C 1
ATOM 2851 O O . THR B 1 82 ? 75.570 0.889 -13.449 1.00 16.73 1295 THR B O 1
ATOM 2862 N N . ALA B 1 83 ? 73.843 2.003 -14.369 1.00 19.18 1296 ALA B N 1
ATOM 2863 C CA . ALA B 1 83 ? 73.376 0.859 -15.133 1.00 26.72 1296 ALA B CA 1
ATOM 2864 C C . ALA B 1 83 ? 74.369 0.498 -16.232 1.00 28.38 1296 ALA B C 1
ATOM 2865 O O . ALA B 1 83 ? 75.098 1.349 -16.749 1.00 36.47 1296 ALA B O 1
ATOM 2872 N N . SER B 1 84 ? 74.531 -0.706 -16.575 1.00 30.13 1297 SER B N 1
ATOM 2873 C CA . SER B 1 84 ? 75.235 -1.197 -17.767 1.00 37.14 1297 SER B CA 1
ATOM 2874 C C . SER B 1 84 ? 74.569 -0.652 -19.039 1.00 39.34 1297 SER B C 1
ATOM 2875 O O . SER B 1 84 ? 75.246 -0.316 -20.022 1.00 53.06 1297 SER B O 1
#

Solvent-accessible surface area: 9402 Å² total; per-residue (Å²): 148,79,19,78,0,20,10,51,20,6,8,9,31,16,88,64,139,16,44,128,98,0,106,69,31,77,18,129,65,43,86,114,23,108,83,54,83,120,4,82,14,56,116,5,93,108,65,100,8,136,38,120,105,16,17,2,25,22,118,61,19,66,46,122,42,58,72,2,129,52,71,41,2,27,0,9,0,29,0,52,28,83,114,118,60,78,0,19,10,50,20,6,8,9,30,16,89,64,142,15,44,129,89,0,104,68,22,76,17,124,65,47,79,111,22,146,90,54,86,98,6,75,20,56,111,8,103,97,72,107,4,174,29,116,99,5,33,2,46,25,114,49,20,71,61,117,39,66,63,2,128,47,70,44,12,29,0,11,0,21,0,59,28,94,74,128